Protein AF-A0AAN5HZF5-F1 (afdb_monomer_lite)

Secondary structure (DSSP, 8-state):
-HHHHHHHHHHHHSTHHHHHHHHHHHHHHHHHHHHHHHHHHS---HHHHHHHHHHHHHHHHHHHHHHHHHHHHHHH-TT--------TTTTTT-GGGTTT-HHHHHHHHHHHHHHHHHHHHHHHHHHT-TTSHHHHHHHHHHHHHHHHHHHHHHHHHHHHHHHHHH--S-HHHHHHHHHHHHHHHHHHHHHHHHHHH--

pLDDT: mean 72.35, std 13.9, range [38.12, 94.81]

Sequence (199 aa):
MDFLLEFRRLCEGLPVLFYAKIVCSLFCAIPSLLLLFAVLRSSIHANCRILLCLWAVDQLMVYAMVSWLSVHYIFFEKEYFSDDFYPVGISIRNPSKYYQSSPAYFTLFVFAVTSFGLAIVISELILSGALTLSATIGAFLSNLLDITAFVTNIVVVRFSKRRDQNCHKQLNERYQIRETSSIARAMMPVYFISSSLKV

Radius of gyration: 22.05 Å; chains: 1; bounding box: 43×58×59 Å

InterPro domains:
  IPR052860 Nematode Receptor-Like/GPCR1 [PTHR47521] (22-195)

Structure (mmCIF, N/CA/C/O backbone):
data_AF-A0AAN5HZF5-F1
#
_entry.id   AF-A0AAN5HZF5-F1
#
loop_
_atom_site.group_PDB
_atom_site.id
_atom_site.type_symbol
_atom_site.label_atom_id
_atom_site.label_alt_id
_atom_site.label_comp_id
_atom_site.label_asym_id
_atom_site.label_entity_id
_atom_site.label_seq_id
_atom_site.pdbx_PDB_ins_code
_atom_site.Cartn_x
_atom_site.Cartn_y
_atom_site.Cartn_z
_atom_site.occupancy
_atom_site.B_iso_or_equiv
_atom_site.auth_seq_id
_atom_site.auth_comp_id
_atom_site.auth_asym_id
_atom_site.auth_atom_id
_atom_site.pdbx_PDB_model_num
ATOM 1 N N . MET A 1 1 ? 3.452 38.964 -18.147 1.00 60.78 1 MET A N 1
ATOM 2 C CA . MET A 1 1 ? 3.143 37.514 -18.203 1.00 60.78 1 MET A CA 1
ATOM 3 C C . MET A 1 1 ? 4.421 36.679 -18.301 1.00 60.78 1 MET A C 1
ATOM 5 O O . MET A 1 1 ? 4.383 35.485 -18.031 1.00 60.78 1 MET A O 1
ATOM 9 N N . ASP A 1 2 ? 5.556 37.313 -18.609 1.00 57.03 2 ASP A N 1
ATOM 10 C CA . ASP A 1 2 ? 6.800 36.627 -18.973 1.00 57.03 2 ASP A CA 1
ATOM 11 C C . ASP A 1 2 ? 7.497 35.906 -17.807 1.00 57.03 2 ASP A C 1
ATOM 13 O O . ASP A 1 2 ? 8.071 34.841 -18.006 1.00 57.03 2 ASP A O 1
ATOM 17 N N . PHE A 1 3 ? 7.333 36.375 -16.566 1.00 78.12 3 PHE A N 1
ATOM 18 C CA . PHE A 1 3 ? 7.975 35.765 -15.392 1.00 78.12 3 PHE A CA 1
ATOM 19 C C . PHE A 1 3 ? 7.526 34.315 -15.102 1.00 78.12 3 PHE A C 1
ATOM 21 O O . PHE A 1 3 ? 8.341 33.467 -14.746 1.00 78.12 3 PHE A O 1
ATOM 28 N N . LEU A 1 4 ? 6.238 33.990 -15.282 1.00 61.34 4 LEU A N 1
ATOM 29 C CA . LEU A 1 4 ? 5.720 32.641 -14.993 1.00 61.34 4 LEU A CA 1
ATOM 30 C C . LEU A 1 4 ? 6.203 31.592 -16.009 1.00 61.34 4 LEU A C 1
ATOM 32 O O . LEU A 1 4 ? 6.378 30.427 -15.655 1.00 61.34 4 LEU A O 1
ATOM 36 N N . LEU A 1 5 ? 6.445 32.000 -17.259 1.00 70.62 5 LEU A N 1
ATOM 37 C CA . LEU A 1 5 ? 6.997 31.132 -18.304 1.00 70.62 5 LEU A CA 1
ATOM 38 C C . LEU A 1 5 ? 8.485 30.850 -18.074 1.00 70.62 5 LEU A C 1
ATOM 40 O O . LEU A 1 5 ? 8.931 29.723 -18.287 1.00 70.62 5 LEU A O 1
ATOM 44 N N . GLU A 1 6 ? 9.232 31.846 -17.595 1.00 75.06 6 GLU A N 1
ATOM 45 C CA . GLU A 1 6 ? 10.648 31.691 -17.255 1.00 75.06 6 GLU A CA 1
ATOM 46 C C . GLU A 1 6 ? 10.831 30.789 -16.023 1.00 75.06 6 GLU A C 1
ATOM 48 O O . GLU A 1 6 ? 11.643 29.863 -16.044 1.00 75.06 6 GLU A O 1
ATOM 53 N N . PHE A 1 7 ? 9.975 30.950 -15.006 1.00 62.88 7 PHE A N 1
ATOM 54 C CA . PHE A 1 7 ? 9.945 30.066 -13.838 1.00 62.88 7 PHE A CA 1
ATOM 55 C C . PHE A 1 7 ? 9.603 28.614 -14.208 1.00 62.88 7 PHE A C 1
ATOM 57 O O . PHE A 1 7 ? 10.262 27.682 -13.749 1.00 62.88 7 PHE A O 1
ATOM 64 N N . ARG A 1 8 ? 8.619 28.402 -15.092 1.00 57.78 8 ARG A N 1
ATOM 65 C CA . ARG A 1 8 ? 8.241 27.059 -15.552 1.00 57.78 8 ARG A CA 1
ATOM 66 C C . ARG A 1 8 ? 9.384 26.350 -16.282 1.00 57.78 8 ARG A C 1
ATOM 68 O O . ARG A 1 8 ? 9.651 25.190 -15.983 1.00 57.78 8 ARG A O 1
ATOM 75 N N . ARG A 1 9 ? 10.091 27.046 -17.182 1.00 63.88 9 ARG A N 1
ATOM 76 C CA . ARG A 1 9 ? 11.257 26.473 -17.882 1.00 63.88 9 ARG A CA 1
ATOM 77 C C . ARG A 1 9 ? 12.386 26.112 -16.917 1.00 63.88 9 ARG A C 1
ATOM 79 O O . ARG A 1 9 ? 13.048 25.097 -17.114 1.00 63.88 9 ARG A O 1
ATOM 86 N N . LEU A 1 10 ? 12.574 26.895 -15.852 1.00 63.94 10 LEU A N 1
ATOM 87 C CA . LEU A 1 10 ? 13.533 26.569 -14.795 1.00 63.94 10 LEU A CA 1
ATOM 88 C C . LEU A 1 10 ? 13.132 25.286 -14.037 1.00 63.94 10 LEU A C 1
ATOM 90 O O . LEU A 1 10 ? 13.985 24.440 -13.768 1.00 63.94 10 LEU A O 1
ATOM 94 N N . CYS A 1 11 ? 11.840 25.115 -13.730 1.00 53.12 11 CYS A N 1
ATOM 95 C CA . CYS A 1 11 ? 11.311 23.918 -13.065 1.00 53.12 11 CYS A CA 1
ATOM 96 C C . CYS A 1 11 ? 11.344 22.653 -13.936 1.00 53.12 11 CYS A C 1
ATOM 98 O O . CYS A 1 11 ? 11.431 21.556 -13.391 1.00 53.12 11 CYS A O 1
ATOM 100 N N . GLU A 1 12 ? 11.260 22.785 -15.260 1.00 53.00 12 GLU A N 1
ATOM 101 C CA . GLU A 1 12 ? 11.325 21.655 -16.197 1.00 53.00 12 GLU A CA 1
ATOM 102 C C . GLU A 1 12 ? 12.779 21.207 -16.459 1.00 53.00 12 GLU A C 1
ATOM 104 O O . GLU A 1 12 ? 13.027 20.022 -16.670 1.00 53.00 12 GLU A O 1
ATOM 109 N N . GLY A 1 13 ? 13.760 22.118 -16.382 1.00 57.56 13 GLY A N 1
ATOM 110 C CA . GLY A 1 13 ? 15.180 21.800 -16.599 1.00 57.56 13 GLY A CA 1
ATOM 111 C C . GLY A 1 13 ? 15.943 21.288 -15.367 1.00 57.56 13 GLY A C 1
ATOM 112 O O . GLY A 1 13 ? 16.938 20.570 -15.506 1.00 57.56 13 GLY A O 1
ATOM 113 N N . LEU A 1 14 ? 15.502 21.633 -14.152 1.00 59.97 14 LEU A N 1
ATOM 114 C CA . LEU A 1 14 ? 16.133 21.219 -12.894 1.00 59.97 14 LEU A CA 1
ATOM 115 C C . LEU A 1 14 ? 15.106 20.523 -11.986 1.00 59.97 14 LEU A C 1
ATOM 117 O O . LEU A 1 14 ? 14.009 21.051 -11.815 1.00 59.97 14 LEU A O 1
ATOM 121 N N . PRO A 1 15 ? 15.443 19.405 -11.307 1.00 69.44 15 PRO A N 1
ATOM 122 C CA . PRO A 1 15 ? 14.512 18.678 -10.435 1.00 69.44 15 PRO A CA 1
ATOM 123 C C . PRO A 1 15 ? 14.257 19.393 -9.087 1.00 69.44 15 PRO A C 1
ATOM 125 O O . PRO A 1 15 ? 14.122 18.760 -8.040 1.00 69.44 15 PRO A O 1
ATOM 128 N N . VAL A 1 16 ? 14.173 20.729 -9.098 1.00 71.38 16 VAL A N 1
ATOM 129 C CA . VAL A 1 16 ? 13.960 21.610 -7.935 1.00 71.38 16 VAL A CA 1
ATOM 130 C C . VAL A 1 16 ? 12.704 21.212 -7.166 1.00 71.38 16 VAL A C 1
ATOM 132 O O . VAL A 1 16 ? 12.710 21.213 -5.937 1.00 71.38 16 VAL A O 1
ATOM 135 N N . LEU A 1 17 ? 11.648 20.801 -7.874 1.00 64.25 17 LEU A N 1
ATOM 136 C CA . LEU A 1 17 ? 10.397 20.355 -7.260 1.00 64.25 17 LEU A CA 1
ATOM 137 C C . LEU A 1 17 ? 10.575 19.088 -6.412 1.00 64.25 17 LEU A C 1
ATOM 139 O O . LEU A 1 17 ? 10.004 18.996 -5.327 1.00 64.25 17 LEU A O 1
ATOM 143 N N . PHE A 1 18 ? 11.397 18.133 -6.855 1.00 71.50 18 PHE A N 1
ATOM 144 C CA . PHE A 1 18 ? 11.659 16.913 -6.089 1.00 71.50 18 PHE A CA 1
ATOM 145 C C . PHE A 1 18 ? 12.510 17.202 -4.847 1.00 71.50 18 PHE A C 1
ATOM 147 O O . PHE A 1 18 ? 12.208 16.688 -3.771 1.00 71.50 18 PHE A O 1
ATOM 154 N N . TYR A 1 19 ? 13.505 18.088 -4.953 1.00 79.62 19 TYR A N 1
ATOM 155 C CA . TYR A 1 19 ? 14.277 18.536 -3.789 1.00 79.62 19 TYR A CA 1
ATOM 156 C C . TYR A 1 19 ? 13.410 19.294 -2.777 1.00 79.62 19 TYR A C 1
ATOM 158 O O . TYR A 1 19 ? 13.459 18.994 -1.585 1.00 79.62 19 TYR A O 1
ATOM 166 N N . ALA A 1 20 ? 12.562 20.217 -3.241 1.00 79.62 20 ALA A N 1
ATOM 167 C CA . ALA A 1 20 ? 11.621 20.933 -2.382 1.00 79.62 20 ALA A CA 1
ATOM 168 C C . ALA A 1 20 ? 10.659 19.968 -1.666 1.00 79.62 20 ALA A C 1
ATOM 170 O O . ALA A 1 20 ? 10.394 20.124 -0.473 1.00 79.62 20 ALA A O 1
ATOM 171 N N . LYS A 1 21 ? 10.193 18.921 -2.362 1.00 74.50 21 LYS A N 1
ATOM 172 C CA . LYS A 1 21 ? 9.325 17.879 -1.798 1.00 74.50 21 LYS A CA 1
ATOM 173 C C . LYS A 1 21 ? 10.016 17.065 -0.703 1.00 74.50 21 LYS A C 1
ATOM 175 O O . LYS A 1 21 ? 9.395 16.797 0.325 1.00 74.50 21 LYS A O 1
ATOM 180 N N . ILE A 1 22 ? 11.287 16.706 -0.888 1.00 82.56 22 ILE A N 1
ATOM 181 C CA . ILE A 1 22 ? 12.084 16.008 0.133 1.00 82.56 22 ILE A CA 1
ATOM 182 C C . ILE A 1 22 ? 12.261 16.900 1.368 1.00 82.56 22 ILE A C 1
ATOM 184 O O . ILE A 1 22 ? 11.971 16.468 2.481 1.00 82.56 22 ILE A O 1
ATOM 188 N N . VAL A 1 23 ? 12.668 18.161 1.181 1.00 89.69 23 VAL A N 1
ATOM 189 C CA . VAL A 1 23 ? 12.878 19.111 2.290 1.00 89.69 23 VAL A CA 1
ATOM 190 C C . VAL A 1 23 ? 11.585 19.341 3.075 1.00 89.69 23 VAL A C 1
ATOM 192 O O . VAL A 1 23 ? 11.589 19.285 4.303 1.00 89.69 23 VAL A O 1
ATOM 195 N N . CYS A 1 24 ? 10.462 19.533 2.380 1.00 75.88 24 CYS A N 1
ATOM 196 C CA . CYS A 1 24 ? 9.157 19.697 3.013 1.00 75.88 24 CYS A CA 1
ATOM 197 C C . CYS A 1 24 ? 8.725 18.432 3.777 1.00 75.88 24 CYS A C 1
ATOM 199 O O . CYS A 1 24 ? 8.302 18.532 4.926 1.00 75.88 24 CYS A O 1
ATOM 201 N N . SER A 1 25 ? 8.913 17.239 3.196 1.00 75.25 25 SER A N 1
ATOM 202 C CA . SER A 1 25 ? 8.576 15.962 3.850 1.00 75.25 25 SER A CA 1
ATOM 203 C C . SER A 1 25 ? 9.384 15.741 5.135 1.00 75.25 25 SER A C 1
ATOM 205 O O . SER A 1 25 ? 8.827 15.324 6.150 1.00 75.25 25 SER A O 1
ATOM 207 N N . LEU A 1 26 ? 10.679 16.077 5.124 1.00 85.56 26 LEU A N 1
ATOM 208 C CA . LEU A 1 26 ? 11.530 16.018 6.315 1.00 85.56 26 LEU A CA 1
ATOM 209 C C . LEU A 1 26 ? 11.087 17.021 7.388 1.00 85.56 26 LEU A C 1
ATOM 211 O O . LEU A 1 26 ? 11.027 16.670 8.564 1.00 85.56 26 LEU A O 1
ATOM 215 N N . PHE A 1 27 ? 10.719 18.245 6.996 1.00 84.06 27 PHE A N 1
ATOM 216 C CA . PHE A 1 27 ? 10.204 19.249 7.929 1.00 84.06 27 PHE A CA 1
ATOM 217 C C . PHE A 1 27 ? 8.876 18.810 8.573 1.00 84.06 27 PHE A C 1
ATOM 219 O O . PHE A 1 27 ? 8.699 18.944 9.782 1.00 84.06 27 PHE A O 1
ATOM 226 N N . CYS A 1 28 ? 7.969 18.205 7.800 1.00 76.12 28 CYS A N 1
ATOM 227 C CA . CYS A 1 28 ? 6.690 17.678 8.289 1.00 76.12 28 CYS A CA 1
ATOM 228 C C . CYS A 1 28 ? 6.822 16.432 9.187 1.00 76.12 28 CYS A C 1
ATOM 230 O O . CYS A 1 28 ? 5.912 16.137 9.969 1.00 76.12 28 CYS A O 1
ATOM 232 N N . ALA A 1 29 ? 7.947 15.714 9.137 1.00 81.00 29 ALA A N 1
ATOM 233 C CA . ALA A 1 29 ? 8.214 14.603 10.050 1.00 81.00 29 ALA A CA 1
ATOM 234 C C . ALA A 1 29 ? 8.462 15.079 11.495 1.00 81.00 29 ALA A C 1
ATOM 236 O O . ALA A 1 29 ? 8.094 14.385 12.443 1.00 81.00 29 ALA A O 1
ATOM 237 N N . ILE A 1 30 ? 9.017 16.284 11.678 1.00 87.94 30 ILE A N 1
ATOM 238 C CA . ILE A 1 30 ? 9.357 16.858 12.992 1.00 87.94 30 ILE A CA 1
ATOM 239 C C . ILE A 1 30 ? 8.141 16.934 13.936 1.00 87.94 30 ILE A C 1
ATOM 241 O O . ILE A 1 30 ? 8.218 16.365 15.027 1.00 87.94 30 ILE A O 1
ATOM 245 N N . PRO A 1 31 ? 7.004 17.565 13.572 1.00 80.19 31 PRO A N 1
ATOM 246 C CA . PRO A 1 31 ? 5.839 17.611 14.457 1.00 80.19 31 PRO A CA 1
ATOM 247 C C . PRO A 1 31 ? 5.255 16.221 14.743 1.00 80.19 31 PRO A C 1
ATOM 249 O O . PRO A 1 31 ? 4.794 15.984 15.856 1.00 80.19 31 PRO A O 1
ATOM 252 N N . SER A 1 32 ? 5.327 15.284 13.791 1.00 83.31 32 SER A N 1
ATOM 253 C CA . SER A 1 32 ? 4.839 13.907 13.978 1.00 83.31 32 SER A CA 1
ATOM 254 C C . SER A 1 32 ? 5.686 13.142 15.006 1.00 83.31 32 SER A C 1
ATOM 256 O O . SER A 1 32 ? 5.149 12.440 15.862 1.00 83.31 32 SER A O 1
ATOM 258 N N . LEU A 1 33 ? 7.008 13.339 14.987 1.00 89.12 33 LEU A N 1
ATOM 259 C CA . LEU A 1 33 ? 7.930 12.782 15.982 1.00 89.12 33 LEU A CA 1
ATOM 260 C C . LEU A 1 33 ? 7.756 13.427 17.363 1.00 89.12 33 LEU A C 1
ATOM 262 O O . LEU A 1 33 ? 7.767 12.720 18.371 1.00 89.12 33 LEU A O 1
ATOM 266 N N . LEU A 1 34 ? 7.565 14.749 17.425 1.00 88.31 34 LEU A N 1
ATOM 267 C CA . LEU A 1 34 ? 7.292 15.456 18.682 1.00 88.31 34 LEU A CA 1
ATOM 268 C C . LEU A 1 34 ? 5.962 15.011 19.301 1.00 88.31 34 LEU A C 1
ATOM 270 O O . LEU A 1 34 ? 5.897 14.795 20.511 1.00 88.31 34 LEU A O 1
ATOM 274 N N . LEU A 1 35 ? 4.925 14.819 18.479 1.00 82.06 35 LEU A N 1
ATOM 275 C CA . LEU A 1 35 ? 3.639 14.279 18.911 1.00 82.06 35 LEU A CA 1
ATOM 276 C C . LEU A 1 35 ? 3.797 12.855 19.449 1.00 82.06 35 LEU A C 1
ATOM 278 O O . LEU A 1 35 ? 3.331 12.575 20.550 1.00 82.06 35 LEU A O 1
ATOM 282 N N . LEU A 1 36 ? 4.498 11.979 18.722 1.00 85.56 36 LEU A N 1
ATOM 283 C CA . LEU A 1 36 ? 4.773 10.615 19.174 1.00 85.56 36 LEU A CA 1
ATOM 284 C C . LEU A 1 36 ? 5.506 10.620 20.525 1.00 85.56 36 LEU A C 1
ATOM 286 O O . LEU A 1 36 ? 5.106 9.919 21.454 1.00 85.56 36 LEU A O 1
ATOM 290 N N . PHE A 1 37 ? 6.530 11.463 20.675 1.00 94.81 37 PHE A N 1
ATOM 291 C CA . PHE A 1 37 ? 7.270 11.611 21.928 1.00 94.81 37 PHE A CA 1
ATOM 292 C C . PHE A 1 37 ? 6.386 12.114 23.082 1.00 94.81 37 PHE A C 1
ATOM 294 O O . PHE A 1 37 ? 6.428 11.558 24.183 1.00 94.81 37 PHE A O 1
ATOM 301 N N . ALA A 1 38 ? 5.556 13.132 22.838 1.00 90.38 38 ALA A N 1
ATOM 302 C CA . ALA A 1 38 ? 4.637 13.685 23.829 1.00 90.38 38 ALA A CA 1
ATOM 303 C C . ALA A 1 38 ? 3.572 12.663 24.261 1.00 90.38 38 ALA A C 1
ATOM 305 O O . ALA A 1 38 ? 3.328 12.492 25.456 1.00 90.38 38 ALA A O 1
ATOM 306 N N . VAL A 1 39 ? 2.988 11.930 23.308 1.00 86.81 39 VAL A N 1
ATOM 307 C CA . VAL A 1 39 ? 1.989 10.879 23.557 1.00 86.81 39 VAL A CA 1
ATOM 308 C C . VAL A 1 39 ? 2.583 9.761 24.413 1.00 86.81 39 VAL A C 1
ATOM 310 O O . VAL A 1 39 ? 1.962 9.349 25.395 1.00 86.81 39 VAL A O 1
ATOM 313 N N . LEU A 1 40 ? 3.814 9.333 24.119 1.00 85.56 40 LEU A N 1
ATOM 314 C CA . LEU A 1 40 ? 4.522 8.320 24.907 1.00 85.56 40 LEU A CA 1
ATOM 315 C C . LEU A 1 40 ? 4.815 8.770 26.347 1.00 85.56 40 LEU A C 1
ATOM 317 O O . LEU A 1 40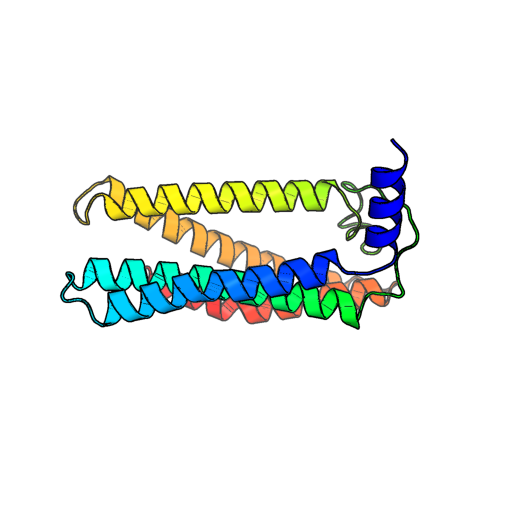 ? 4.817 7.938 27.254 1.00 85.56 40 LEU A O 1
ATOM 321 N N . ARG A 1 41 ? 5.047 10.068 26.572 1.00 92.06 41 ARG A N 1
ATOM 322 C CA . ARG A 1 41 ? 5.328 10.643 27.901 1.00 92.06 41 ARG A CA 1
ATOM 323 C C . ARG A 1 41 ? 4.077 11.035 28.691 1.00 92.06 41 ARG A C 1
ATOM 325 O O . ARG A 1 41 ? 4.177 11.249 29.896 1.00 92.06 41 ARG A O 1
ATOM 332 N N . SER A 1 42 ? 2.924 11.138 28.040 1.00 89.25 42 SER A N 1
ATOM 333 C CA . SER A 1 42 ? 1.673 11.558 28.673 1.00 89.25 42 SER A CA 1
ATOM 334 C C . SER A 1 42 ? 1.033 10.457 29.537 1.00 89.25 42 SER A C 1
ATOM 336 O O . SER A 1 42 ? 1.168 9.262 29.260 1.00 89.25 42 SER A O 1
ATOM 338 N N . SER A 1 43 ? 0.268 10.858 30.558 1.00 84.62 43 SER A N 1
ATOM 339 C CA . SER A 1 43 ? -0.561 9.968 31.390 1.00 84.62 43 SER A CA 1
ATOM 340 C C . SER A 1 43 ? -1.935 9.663 30.767 1.00 84.62 43 SER A C 1
ATOM 342 O O . SER A 1 43 ? -2.889 9.346 31.477 1.00 84.62 43 SER A O 1
ATOM 344 N N . ILE A 1 44 ? -2.053 9.763 29.437 1.00 76.06 44 ILE A N 1
ATOM 345 C CA . ILE A 1 44 ? -3.285 9.449 28.704 1.00 76.06 44 ILE A CA 1
ATOM 346 C C . ILE A 1 44 ? -3.600 7.953 28.840 1.00 76.06 44 ILE A C 1
ATOM 348 O O . ILE A 1 44 ? -2.703 7.108 28.913 1.00 76.06 44 ILE A O 1
ATOM 352 N N . HIS A 1 45 ? -4.894 7.624 28.844 1.00 73.75 45 HIS A N 1
ATOM 353 C CA . HIS A 1 45 ? -5.375 6.248 28.872 1.00 73.75 45 HIS A CA 1
ATOM 354 C C . HIS A 1 45 ? -4.692 5.380 27.798 1.00 73.75 45 HIS A C 1
ATOM 356 O O . HIS A 1 45 ? -4.539 5.794 26.644 1.00 73.75 45 HIS A O 1
ATOM 362 N N . ALA A 1 46 ? -4.299 4.159 28.173 1.00 58.53 46 ALA A N 1
ATOM 363 C CA . ALA A 1 46 ? -3.404 3.318 27.376 1.00 58.53 46 ALA A CA 1
ATOM 364 C C . ALA A 1 46 ? -3.911 3.059 25.943 1.00 58.53 46 ALA A C 1
ATOM 366 O O . ALA A 1 46 ? -3.116 3.073 25.005 1.00 58.53 46 ALA A O 1
ATOM 367 N N . ASN A 1 47 ? -5.225 2.910 25.759 1.00 54.97 47 ASN A N 1
ATOM 368 C CA . ASN A 1 47 ? -5.820 2.640 24.444 1.00 54.97 47 ASN A CA 1
ATOM 369 C C . ASN A 1 47 ? -5.717 3.845 23.495 1.00 54.97 47 ASN A C 1
ATOM 371 O O . ASN A 1 47 ? -5.369 3.685 22.327 1.00 54.97 47 ASN A O 1
ATOM 375 N N . CYS A 1 48 ? -5.935 5.062 24.003 1.00 44.47 48 CYS A N 1
ATOM 376 C CA . CYS A 1 48 ? -5.808 6.285 23.206 1.00 44.47 48 CYS A CA 1
ATOM 377 C C . CYS A 1 48 ? -4.342 6.557 22.849 1.00 44.47 48 CYS A C 1
ATOM 379 O O . CYS A 1 48 ? -4.040 7.039 21.761 1.00 44.47 48 CYS A O 1
ATOM 381 N N . ARG A 1 49 ? -3.419 6.183 23.742 1.00 57.19 49 ARG A N 1
ATOM 382 C CA . ARG A 1 49 ? -1.979 6.276 23.496 1.00 57.19 49 ARG A CA 1
ATOM 383 C C . ARG A 1 49 ? -1.536 5.361 22.352 1.00 57.19 49 ARG A C 1
ATOM 385 O O . ARG A 1 49 ? -0.800 5.805 21.482 1.00 57.19 49 ARG A O 1
ATOM 392 N N . ILE A 1 50 ? -2.004 4.111 2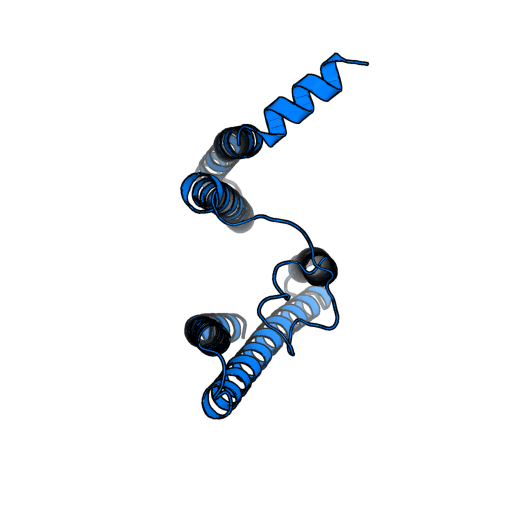2.322 1.00 56.94 50 ILE A N 1
ATOM 393 C CA . ILE A 1 50 ? -1.645 3.151 21.264 1.00 56.94 50 ILE A CA 1
ATOM 394 C C . ILE A 1 50 ? -2.174 3.611 19.901 1.00 56.94 50 ILE A C 1
ATOM 396 O O . ILE A 1 50 ? -1.424 3.589 18.927 1.00 56.94 50 ILE A O 1
ATOM 400 N N . LEU A 1 51 ? -3.422 4.087 19.839 1.00 62.22 51 LEU A N 1
ATOM 401 C CA . LEU A 1 51 ? -4.023 4.571 18.594 1.00 62.22 51 LEU A CA 1
ATOM 402 C C . LEU A 1 51 ? -3.271 5.785 18.023 1.00 62.22 51 LEU A C 1
ATOM 404 O O . LEU A 1 51 ? -2.920 5.797 16.845 1.00 62.22 51 LEU A O 1
ATOM 408 N N . LEU A 1 52 ? -2.966 6.777 18.867 1.00 57.75 52 LEU A N 1
ATOM 409 C CA . LEU A 1 52 ? -2.226 7.974 18.453 1.00 57.75 52 LEU A CA 1
ATOM 410 C C . LEU A 1 52 ? -0.780 7.652 18.044 1.00 57.75 52 LEU A C 1
ATOM 412 O O . LEU A 1 52 ? -0.268 8.248 17.097 1.00 57.75 52 LEU A O 1
ATOM 416 N N . CYS A 1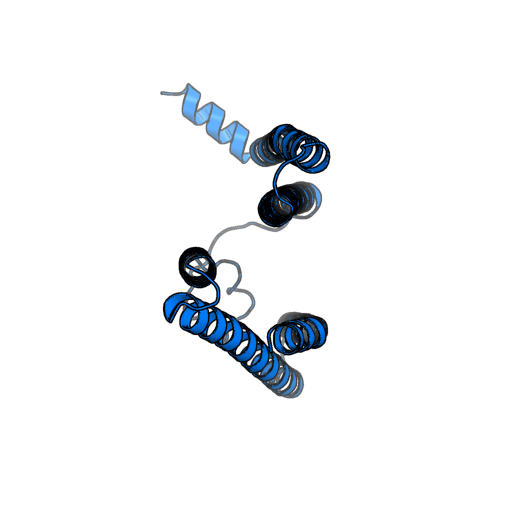 53 ? -0.134 6.685 18.706 1.00 67.44 53 CYS A N 1
ATOM 417 C CA . CYS A 1 53 ? 1.188 6.208 18.302 1.00 67.44 53 CYS A CA 1
ATOM 418 C C . CYS A 1 53 ? 1.157 5.516 16.935 1.00 67.44 53 CYS A C 1
ATOM 420 O O . CYS A 1 53 ? 2.018 5.789 16.104 1.00 67.44 53 CYS A O 1
ATOM 422 N N . LEU A 1 54 ? 0.178 4.639 16.692 1.00 60.88 54 LEU A N 1
ATOM 423 C CA . LEU A 1 54 ? 0.075 3.906 15.430 1.00 60.88 54 LEU A CA 1
ATOM 424 C C . LEU A 1 54 ? -0.162 4.857 14.251 1.00 60.88 54 LEU A C 1
ATOM 426 O O . LEU A 1 54 ? 0.498 4.736 13.224 1.00 60.88 54 LEU A O 1
ATOM 430 N N . TRP A 1 55 ? -1.031 5.851 14.439 1.00 77.38 55 TRP A N 1
ATOM 431 C CA . TRP A 1 55 ? -1.286 6.885 13.439 1.00 77.38 55 TRP A CA 1
ATOM 432 C C . TRP A 1 55 ? -0.039 7.730 13.134 1.00 77.38 55 TRP A C 1
ATOM 434 O O . TRP A 1 55 ? 0.301 7.943 11.972 1.00 77.38 55 TRP A O 1
ATOM 444 N N . ALA A 1 56 ? 0.696 8.160 14.165 1.00 68.38 56 ALA A N 1
ATOM 445 C CA . ALA A 1 56 ? 1.923 8.933 13.973 1.00 68.38 56 ALA A CA 1
ATOM 446 C C . ALA A 1 56 ? 3.025 8.122 13.262 1.00 68.38 56 ALA A C 1
ATOM 448 O O . ALA A 1 56 ? 3.771 8.678 12.456 1.00 68.38 56 ALA A O 1
ATOM 449 N N . VAL A 1 57 ? 3.125 6.815 13.531 1.00 69.62 57 VAL A N 1
ATOM 450 C CA . VAL A 1 57 ? 4.098 5.927 12.874 1.00 69.62 57 VAL A CA 1
ATOM 451 C C . VAL A 1 57 ? 3.743 5.692 11.404 1.00 69.62 57 VAL A C 1
ATOM 453 O O . VAL A 1 57 ? 4.631 5.790 10.558 1.00 69.62 57 VAL A O 1
ATOM 456 N N . ASP A 1 58 ? 2.471 5.449 11.081 1.00 73.62 58 ASP A N 1
ATOM 457 C CA . ASP A 1 58 ? 2.015 5.271 9.695 1.00 73.62 58 ASP A CA 1
ATOM 458 C C . ASP A 1 58 ? 2.301 6.521 8.844 1.00 73.62 58 ASP A C 1
ATOM 460 O O . ASP A 1 58 ? 2.928 6.447 7.783 1.00 73.62 58 ASP A O 1
ATOM 464 N N . GLN A 1 59 ? 1.991 7.703 9.386 1.00 72.94 59 GLN A N 1
ATOM 465 C CA . GLN A 1 59 ? 2.271 8.982 8.732 1.00 72.94 59 GLN A CA 1
ATOM 466 C C . GLN A 1 59 ? 3.775 9.181 8.453 1.00 72.94 59 GLN A C 1
ATOM 468 O O . GLN A 1 59 ? 4.164 9.661 7.384 1.00 72.94 59 GLN A O 1
ATOM 473 N N . LEU A 1 60 ? 4.645 8.779 9.387 1.00 72.31 60 LEU A N 1
ATOM 474 C CA . LEU A 1 60 ? 6.099 8.855 9.215 1.00 72.31 60 LEU A CA 1
ATOM 475 C C . LEU A 1 60 ? 6.611 7.897 8.130 1.00 72.31 60 LEU A C 1
ATOM 477 O O . LEU A 1 60 ? 7.517 8.261 7.375 1.00 72.31 60 LEU A O 1
ATOM 481 N N . MET A 1 61 ? 6.021 6.704 8.008 1.00 67.06 61 MET A N 1
ATOM 482 C CA . MET A 1 61 ? 6.382 5.748 6.956 1.00 67.06 61 MET A CA 1
ATOM 483 C C . MET A 1 61 ? 6.016 6.266 5.562 1.00 67.06 61 MET A C 1
ATOM 485 O O . MET A 1 61 ? 6.815 6.132 4.631 1.00 67.06 61 MET A O 1
ATOM 489 N N . VAL A 1 62 ? 4.867 6.933 5.422 1.00 75.62 62 VAL A N 1
ATOM 490 C CA . VAL A 1 62 ? 4.465 7.572 4.159 1.00 75.62 62 VAL A CA 1
ATOM 491 C C . VAL A 1 62 ? 5.465 8.660 3.750 1.00 75.62 62 VAL A C 1
ATOM 493 O O . VAL A 1 62 ? 5.923 8.676 2.605 1.00 75.62 62 VAL A O 1
ATOM 496 N N . TYR A 1 63 ? 5.875 9.536 4.674 1.00 77.06 63 TYR A N 1
ATOM 497 C CA . TYR A 1 63 ? 6.863 10.583 4.373 1.00 77.06 63 TYR A CA 1
ATOM 498 C C . TYR A 1 63 ? 8.233 10.014 3.985 1.00 77.06 63 TYR A C 1
ATOM 500 O O . TYR A 1 63 ? 8.872 10.522 3.054 1.00 77.06 63 TYR A O 1
ATOM 508 N N . ALA A 1 64 ? 8.670 8.941 4.650 1.00 69.62 64 ALA A N 1
ATOM 509 C CA . ALA A 1 64 ? 9.917 8.258 4.324 1.00 69.62 64 ALA A CA 1
ATOM 510 C C . ALA A 1 64 ? 9.877 7.650 2.911 1.00 69.62 64 ALA A C 1
ATOM 512 O O . ALA A 1 64 ? 10.809 7.849 2.128 1.00 69.62 64 ALA A O 1
ATOM 513 N N . MET A 1 65 ? 8.776 6.986 2.544 1.00 75.12 65 MET A N 1
ATOM 514 C CA . MET A 1 65 ? 8.614 6.364 1.227 1.00 75.12 65 MET A CA 1
ATOM 515 C C . MET A 1 65 ? 8.571 7.400 0.096 1.00 75.12 65 MET A C 1
ATOM 517 O O . MET A 1 65 ? 9.225 7.230 -0.934 1.00 75.12 65 MET A O 1
ATOM 521 N N . VAL A 1 66 ? 7.859 8.512 0.299 1.00 71.38 66 VAL A N 1
ATOM 522 C CA . VAL A 1 66 ? 7.778 9.610 -0.678 1.00 71.38 66 VAL A CA 1
ATOM 523 C C . VAL A 1 66 ? 9.138 10.279 -0.892 1.00 71.38 66 VAL A C 1
ATOM 525 O O . VAL A 1 66 ? 9.498 10.607 -2.029 1.00 71.38 66 VAL A O 1
ATOM 528 N N . SER A 1 67 ? 9.908 10.462 0.181 1.00 72.56 67 SER A N 1
ATOM 529 C CA . SER A 1 67 ? 11.248 11.051 0.108 1.00 72.56 67 SER A CA 1
ATOM 530 C C . SER A 1 67 ? 12.220 10.115 -0.610 1.00 72.56 67 SER A C 1
ATOM 532 O O . SER A 1 67 ? 12.933 10.554 -1.510 1.00 72.56 67 SER A O 1
ATOM 534 N N . TRP A 1 68 ? 12.186 8.817 -0.287 1.00 76.88 68 TRP A N 1
ATOM 535 C CA . TRP A 1 68 ? 13.013 7.800 -0.940 1.00 76.88 68 TRP A CA 1
ATOM 536 C C . TRP A 1 68 ? 12.750 7.714 -2.445 1.00 76.88 68 TRP A C 1
ATOM 538 O O . TRP A 1 68 ? 13.687 7.763 -3.239 1.00 76.88 68 TRP A O 1
ATOM 548 N N . LEU A 1 69 ? 11.478 7.664 -2.852 1.00 65.75 69 LEU A N 1
ATOM 549 C CA . LEU A 1 69 ? 11.106 7.609 -4.266 1.00 65.75 69 LEU A CA 1
ATOM 550 C C . LEU A 1 69 ? 11.558 8.866 -5.026 1.00 65.75 69 LEU A C 1
ATOM 552 O O . LEU A 1 69 ? 12.028 8.771 -6.155 1.00 65.75 69 LEU A O 1
ATOM 556 N N . SER A 1 70 ? 11.468 10.038 -4.390 1.00 73.69 70 SER A N 1
ATOM 557 C CA . SER A 1 70 ? 11.914 11.306 -4.984 1.00 73.69 70 SER A CA 1
ATOM 558 C C . SER A 1 70 ? 13.435 11.343 -5.166 1.00 73.69 70 SER A C 1
ATOM 560 O O . SER A 1 70 ? 13.913 11.802 -6.197 1.00 73.69 70 SER A O 1
ATOM 562 N N . VAL A 1 71 ? 14.200 10.812 -4.207 1.00 74.25 71 VAL A N 1
ATOM 563 C CA . VAL A 1 71 ? 15.658 10.645 -4.335 1.00 74.25 71 VAL A CA 1
ATOM 564 C C . VAL A 1 71 ? 15.979 9.675 -5.468 1.00 74.25 71 VAL A C 1
ATOM 566 O O . VAL A 1 71 ? 16.789 9.994 -6.335 1.00 74.25 71 VAL A O 1
ATOM 569 N N . HIS A 1 72 ? 15.310 8.522 -5.507 1.00 71.69 72 HIS A N 1
ATOM 570 C CA . HIS A 1 72 ? 15.539 7.525 -6.546 1.00 71.69 72 HIS A CA 1
ATOM 571 C C . HIS A 1 72 ? 15.307 8.108 -7.949 1.00 71.69 72 HIS A C 1
ATOM 573 O O . HIS A 1 72 ? 16.141 7.949 -8.834 1.00 71.69 72 HIS A O 1
ATOM 579 N N . TYR A 1 73 ? 14.227 8.866 -8.131 1.00 60.25 73 TYR A N 1
ATOM 580 C CA . TYR A 1 73 ? 13.903 9.507 -9.404 1.00 60.25 73 TYR A CA 1
ATOM 581 C C . TYR A 1 73 ? 14.970 10.522 -9.851 1.00 60.25 73 TYR A C 1
ATOM 583 O O . TYR A 1 73 ? 15.400 10.517 -11.003 1.00 60.25 73 TYR A O 1
ATOM 591 N N . ILE A 1 74 ? 15.446 11.366 -8.926 1.00 69.56 74 ILE A N 1
ATOM 592 C CA . ILE A 1 74 ? 16.472 12.385 -9.204 1.00 69.56 74 ILE A CA 1
ATOM 593 C C . ILE A 1 74 ? 17.786 11.752 -9.673 1.00 69.56 74 ILE A C 1
ATOM 595 O O . ILE A 1 74 ? 18.423 12.275 -10.590 1.00 69.56 74 ILE A O 1
ATOM 599 N N . PHE A 1 75 ? 18.216 10.673 -9.017 1.00 75.06 75 PHE A N 1
ATOM 600 C CA . PHE A 1 75 ? 19.540 10.095 -9.248 1.00 75.06 75 PHE A CA 1
ATOM 601 C C . PHE A 1 75 ? 19.561 9.024 -10.339 1.00 75.06 75 PHE A C 1
ATOM 603 O O . PHE A 1 75 ? 20.601 8.862 -10.972 1.00 75.06 75 PHE A O 1
ATOM 610 N N . PHE A 1 76 ? 18.451 8.319 -10.581 1.00 61.84 76 PHE A N 1
ATOM 611 C CA . PHE A 1 76 ? 18.464 7.134 -11.443 1.00 61.84 76 PHE A CA 1
ATOM 612 C C . PHE A 1 76 ? 17.676 7.264 -12.757 1.00 61.84 76 PHE A C 1
ATOM 614 O O . PHE A 1 76 ? 17.950 6.492 -13.668 1.00 61.84 76 PHE A O 1
ATOM 621 N N . GLU A 1 77 ? 16.746 8.217 -12.921 1.00 61.06 77 GLU A N 1
ATOM 622 C CA . GLU A 1 77 ? 15.776 8.175 -14.041 1.00 61.06 77 GLU A CA 1
ATOM 623 C C . GLU A 1 77 ? 15.943 9.272 -15.113 1.00 61.06 77 GLU A C 1
ATOM 625 O O . GLU A 1 77 ? 15.094 9.445 -15.986 1.00 61.06 77 GLU A O 1
ATOM 630 N N . LYS A 1 78 ? 17.064 10.005 -15.111 1.00 50.38 78 LYS A N 1
ATOM 631 C CA . LYS A 1 78 ? 17.284 11.151 -16.017 1.00 50.38 78 LYS A CA 1
ATOM 632 C C . LYS A 1 78 ? 17.437 10.798 -17.512 1.00 50.38 78 LYS A C 1
ATOM 634 O O . LYS A 1 78 ? 17.480 11.714 -18.326 1.00 50.38 78 LYS A O 1
ATOM 639 N N . GLU A 1 79 ? 17.518 9.521 -17.890 1.00 48.12 79 GLU A N 1
ATOM 640 C CA . GLU A 1 79 ? 17.866 9.101 -19.263 1.00 48.12 79 GLU A CA 1
ATOM 641 C C . GLU A 1 79 ? 16.700 8.643 -20.168 1.00 48.12 79 GLU A C 1
ATOM 643 O O . GLU A 1 79 ? 16.938 8.450 -21.356 1.00 48.12 79 GLU A O 1
ATOM 648 N N . TYR A 1 80 ? 15.455 8.481 -19.692 1.00 46.09 80 TYR A N 1
ATOM 649 C CA . TYR A 1 80 ? 14.480 7.626 -20.413 1.00 46.09 80 TYR A CA 1
ATOM 650 C C . TYR A 1 80 ? 13.161 8.240 -20.925 1.00 46.09 80 TYR A C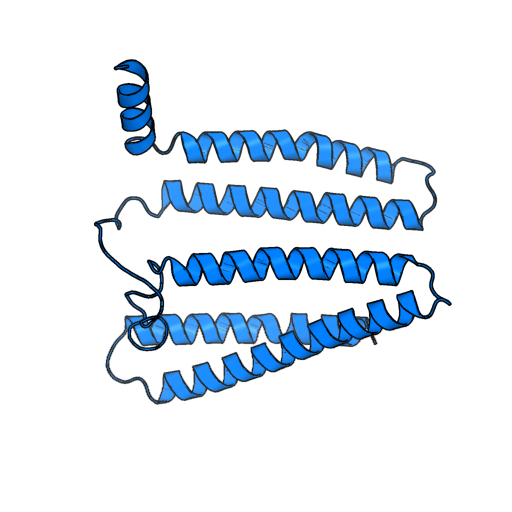 1
ATOM 652 O O . TYR A 1 80 ? 12.319 7.499 -21.436 1.00 46.09 80 TYR A O 1
ATOM 660 N N . PHE A 1 81 ? 12.949 9.557 -20.879 1.00 47.09 81 PHE A N 1
ATOM 661 C CA . PHE A 1 81 ? 11.678 10.149 -21.333 1.00 47.09 81 PHE A CA 1
ATOM 662 C C . PHE A 1 81 ? 11.780 10.844 -22.703 1.00 47.09 81 PHE A C 1
ATOM 664 O O . PHE A 1 81 ? 12.195 11.995 -22.785 1.00 47.09 81 PHE A O 1
ATOM 671 N N . SER A 1 82 ? 11.315 10.174 -23.767 1.00 40.88 82 SER A N 1
ATOM 672 C CA . SER A 1 82 ? 10.738 10.851 -24.941 1.00 40.88 82 SER A CA 1
ATOM 673 C C . SER A 1 82 ? 9.366 10.257 -25.286 1.00 40.88 82 SER A C 1
ATOM 675 O O . SER A 1 82 ? 9.264 9.113 -25.730 1.00 40.88 82 SER A O 1
ATOM 677 N N . ASP A 1 83 ? 8.353 11.065 -24.987 1.00 45.06 83 ASP A N 1
ATOM 678 C CA . ASP A 1 83 ? 6.978 11.192 -25.482 1.00 45.06 83 ASP A CA 1
ATOM 679 C C . ASP A 1 83 ? 6.413 10.140 -26.449 1.00 45.06 83 ASP A C 1
ATOM 681 O O . ASP A 1 83 ? 6.797 10.053 -27.611 1.00 45.06 83 ASP A O 1
ATOM 685 N N . ASP A 1 84 ? 5.433 9.375 -25.956 1.00 46.03 84 ASP A N 1
ATOM 686 C CA . ASP A 1 84 ? 4.050 9.359 -26.471 1.00 46.03 84 ASP A CA 1
ATOM 687 C C . ASP A 1 84 ? 3.390 8.018 -26.133 1.00 46.03 84 ASP A C 1
ATOM 689 O O . ASP A 1 84 ? 3.584 7.049 -26.872 1.00 46.03 84 ASP A O 1
ATOM 693 N N . PHE A 1 85 ? 2.548 7.924 -25.082 1.00 44.91 85 PHE A N 1
ATOM 694 C CA . PHE A 1 85 ? 1.566 6.831 -25.056 1.00 44.91 85 PHE A CA 1
ATOM 695 C C . PHE A 1 85 ? 0.309 6.955 -24.166 1.00 44.91 85 PHE A C 1
ATOM 697 O O . PHE A 1 85 ? 0.302 7.573 -23.108 1.00 44.91 85 PHE A O 1
ATOM 704 N N . TYR A 1 86 ? -0.756 6.285 -24.645 1.00 43.06 86 TYR A N 1
ATOM 705 C CA . TYR A 1 86 ? -2.147 6.214 -24.168 1.00 43.06 86 TYR A CA 1
ATOM 706 C C . TYR A 1 86 ? -2.546 4.801 -23.622 1.00 43.06 86 TYR A C 1
ATOM 708 O O . TYR A 1 86 ? -1.965 3.795 -23.998 1.00 43.06 86 TYR A O 1
ATOM 716 N N . PRO A 1 87 ? -3.581 4.645 -22.772 1.00 48.97 87 PRO A N 1
ATOM 717 C CA . PRO A 1 87 ? -3.394 3.773 -21.590 1.00 48.97 87 PRO A CA 1
ATOM 718 C C . PRO A 1 87 ? -4.088 2.402 -21.479 1.00 48.97 87 PRO A C 1
ATOM 720 O O . PRO A 1 87 ? -3.491 1.410 -21.072 1.00 48.97 87 PRO A O 1
ATOM 723 N N . VAL A 1 88 ? -5.382 2.299 -21.774 1.00 40.34 88 VAL A N 1
ATOM 724 C CA . VAL A 1 88 ? -6.208 1.313 -21.032 1.00 40.34 88 VAL A CA 1
ATOM 725 C C . VAL A 1 88 ? -6.219 -0.082 -21.652 1.00 40.34 88 VAL A C 1
ATOM 727 O O . VAL A 1 88 ? -6.424 -1.072 -20.961 1.00 40.34 88 VAL A O 1
ATOM 730 N N . GLY A 1 89 ? -5.991 -0.196 -22.961 1.00 38.12 89 GLY A N 1
ATOM 731 C CA . GLY A 1 89 ? -6.129 -1.473 -23.678 1.00 38.12 89 GLY A CA 1
ATOM 732 C C . GLY A 1 89 ? -4.879 -2.356 -23.671 1.00 38.12 89 GLY A C 1
ATOM 733 O O . GLY A 1 89 ? -4.894 -3.463 -24.206 1.00 38.12 89 GLY A O 1
ATOM 734 N N . ILE A 1 90 ? -3.767 -1.851 -23.134 1.00 42.59 90 ILE A N 1
ATOM 735 C CA . ILE A 1 90 ? -2.424 -2.295 -23.528 1.00 42.59 90 ILE A CA 1
ATOM 736 C C . ILE A 1 90 ? -1.658 -2.977 -22.391 1.00 42.59 90 ILE A C 1
ATOM 738 O O . ILE A 1 90 ? -0.779 -3.796 -22.656 1.00 42.59 90 ILE A O 1
ATOM 742 N N . SER A 1 91 ? -2.108 -2.778 -21.151 1.00 46.00 91 SER A N 1
ATOM 743 C CA . SER A 1 91 ? -1.549 -3.348 -19.921 1.00 46.00 91 SER A CA 1
ATOM 744 C C . SER A 1 91 ? -1.123 -4.813 -19.999 1.00 46.00 91 SER A C 1
ATOM 746 O O . SER A 1 91 ? -0.022 -5.179 -19.600 1.00 46.00 91 SER A O 1
ATOM 748 N N . ILE A 1 92 ? -1.992 -5.659 -20.550 1.00 41.75 92 ILE A N 1
ATOM 749 C CA . ILE A 1 92 ? -1.828 -7.115 -20.495 1.00 41.75 92 ILE A CA 1
ATOM 750 C C . ILE A 1 92 ? -1.323 -7.673 -21.836 1.00 41.75 92 ILE A C 1
ATOM 752 O O . ILE A 1 92 ? -0.874 -8.818 -21.906 1.00 41.75 92 ILE A O 1
ATOM 756 N N . ARG A 1 93 ? -1.386 -6.881 -22.914 1.00 41.00 93 ARG A N 1
ATOM 757 C CA . ARG A 1 93 ? -1.075 -7.315 -24.287 1.00 41.00 93 ARG A CA 1
ATOM 758 C C . ARG A 1 93 ? 0.248 -6.746 -24.813 1.00 41.00 93 ARG A C 1
ATOM 760 O O . ARG A 1 93 ? 0.804 -7.330 -25.733 1.00 41.00 93 ARG A O 1
ATOM 767 N N . ASN A 1 94 ? 0.735 -5.642 -24.240 1.00 46.88 94 ASN A N 1
ATOM 768 C CA . ASN A 1 94 ? 2.002 -4.987 -24.579 1.00 46.88 94 ASN A CA 1
ATOM 769 C C . ASN A 1 94 ? 2.584 -4.277 -23.327 1.00 46.88 94 ASN A C 1
ATOM 771 O O . ASN A 1 94 ? 2.338 -3.086 -23.113 1.00 46.88 94 ASN A O 1
ATOM 775 N N . PRO A 1 95 ? 3.359 -4.996 -22.492 1.00 47.34 95 PRO A N 1
ATOM 776 C CA . PRO A 1 95 ? 3.879 -4.498 -21.212 1.00 47.34 95 PRO A CA 1
ATOM 777 C C . PRO A 1 95 ? 4.736 -3.227 -21.329 1.00 47.34 95 PRO A C 1
ATOM 779 O O . PRO A 1 95 ? 4.756 -2.401 -20.419 1.00 47.34 95 PRO A O 1
ATOM 782 N N . SER A 1 96 ? 5.392 -3.027 -22.477 1.00 48.44 96 SER A N 1
ATOM 783 C CA . SER A 1 96 ? 6.223 -1.852 -22.775 1.00 48.44 96 SER A CA 1
ATOM 784 C C . SER A 1 96 ? 5.458 -0.524 -22.798 1.00 48.44 96 SER A C 1
ATOM 786 O O . SER A 1 96 ? 6.074 0.529 -22.717 1.00 48.44 96 SER A O 1
ATOM 788 N N . LYS A 1 97 ? 4.126 -0.558 -22.887 1.00 46.44 97 LYS A N 1
ATOM 789 C CA . LYS A 1 97 ? 3.255 0.625 -22.970 1.00 46.44 97 LYS A CA 1
ATOM 790 C C . LYS A 1 97 ? 2.353 0.806 -21.741 1.00 46.44 97 LYS A C 1
ATOM 792 O O . LYS A 1 97 ? 1.615 1.783 -21.658 1.00 46.44 97 LYS A O 1
ATOM 797 N N . TYR A 1 98 ? 2.397 -0.125 -20.784 1.00 42.25 98 TYR A N 1
ATOM 798 C CA . TYR A 1 98 ? 1.536 -0.107 -19.596 1.00 42.25 98 TYR A CA 1
ATOM 799 C C . TYR A 1 98 ? 1.938 0.942 -18.558 1.00 42.25 98 TYR A C 1
ATOM 801 O O . TYR A 1 98 ? 1.089 1.447 -17.835 1.00 42.25 98 TYR A O 1
ATOM 809 N N . TYR A 1 99 ? 3.217 1.293 -18.475 1.00 45.53 99 TYR A N 1
ATOM 810 C CA . TYR A 1 99 ? 3.678 2.251 -17.470 1.00 45.53 99 TYR A CA 1
ATOM 811 C C . TYR A 1 99 ? 3.318 3.707 -17.811 1.00 45.53 99 TYR A C 1
ATOM 813 O O . TYR A 1 99 ? 3.208 4.523 -16.909 1.00 45.53 99 TYR A O 1
ATOM 821 N N . GLN A 1 100 ? 3.029 4.033 -19.076 1.00 50.66 100 GLN A N 1
ATOM 822 C CA . GLN A 1 100 ? 2.654 5.391 -19.523 1.00 50.66 100 GLN A CA 1
ATOM 823 C C . GLN A 1 100 ? 1.137 5.609 -19.633 1.00 50.66 100 GLN A C 1
ATOM 825 O O . GLN A 1 100 ? 0.633 6.564 -20.214 1.00 50.66 100 GLN A O 1
ATOM 830 N N . SER A 1 101 ? 0.372 4.694 -19.064 1.00 48.88 101 SER A N 1
ATOM 831 C CA . SER A 1 101 ? -1.057 4.605 -19.249 1.00 48.88 101 SER A CA 1
ATOM 832 C C . SER A 1 101 ? -1.813 5.512 -18.243 1.00 48.88 101 SER A C 1
ATOM 834 O O . SER A 1 101 ? -2.073 5.090 -17.125 1.00 48.88 101 SER A O 1
ATOM 836 N N . SER A 1 102 ? -2.277 6.714 -18.641 1.00 54.84 102 SER A N 1
ATOM 837 C CA . SER A 1 102 ? -3.234 7.567 -17.883 1.00 54.84 102 SER A CA 1
ATOM 838 C C . SER A 1 102 ? -4.411 6.820 -17.198 1.00 54.84 102 SER A C 1
ATOM 840 O O . SER A 1 102 ? -4.567 7.009 -15.993 1.00 54.84 102 SER A O 1
ATOM 842 N N . PRO A 1 103 ? -5.193 5.918 -17.834 1.00 56.47 103 PRO A N 1
ATOM 843 C CA . PRO A 1 103 ? -6.043 5.028 -17.028 1.00 56.47 103 PRO A CA 1
ATOM 844 C C . PRO A 1 103 ? -5.442 4.039 -16.044 1.00 56.47 103 PRO A C 1
ATOM 846 O O . PRO A 1 103 ? -6.141 3.723 -15.092 1.00 56.47 103 PRO A O 1
ATOM 849 N N . ALA A 1 104 ? -4.192 3.597 -16.166 1.00 53.88 104 AL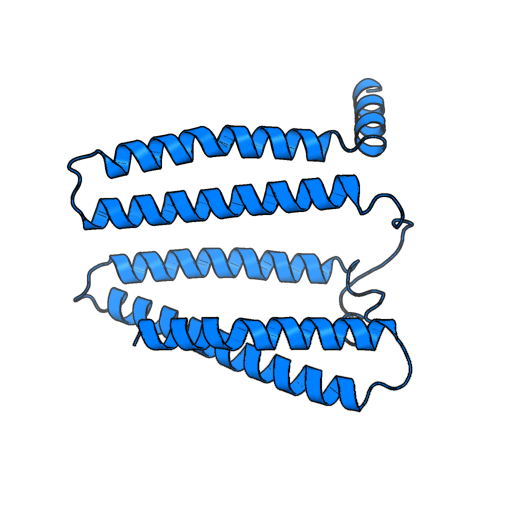A A N 1
ATOM 850 C CA . ALA A 1 104 ? -3.568 2.881 -15.049 1.00 53.88 104 ALA A CA 1
ATOM 851 C C . ALA A 1 104 ? -3.410 3.817 -13.840 1.00 53.88 104 ALA A C 1
ATOM 853 O O . ALA A 1 104 ? -3.762 3.434 -12.728 1.00 53.88 104 ALA A O 1
ATOM 854 N N . TYR A 1 105 ? -2.991 5.069 -14.059 1.00 60.25 105 TYR A N 1
ATOM 855 C CA . TYR A 1 105 ? -2.924 6.075 -12.993 1.00 60.25 105 TYR A CA 1
ATOM 856 C C . TYR A 1 105 ? -4.302 6.420 -12.427 1.00 60.25 105 TYR A C 1
ATOM 858 O O . TYR A 1 105 ? -4.449 6.518 -11.213 1.00 60.25 105 TYR A O 1
ATOM 866 N N . PHE A 1 106 ? -5.323 6.551 -13.276 1.00 69.94 106 PHE A N 1
ATOM 867 C CA . PHE A 1 106 ? -6.692 6.785 -12.822 1.00 69.94 106 PHE A CA 1
ATOM 868 C C . PHE A 1 106 ? -7.226 5.603 -12.004 1.00 69.94 106 PHE A C 1
ATOM 870 O O . PHE A 1 106 ? -7.780 5.812 -10.931 1.00 69.94 106 PHE A O 1
ATOM 877 N N . THR A 1 107 ? -7.016 4.361 -12.450 1.00 58.03 107 THR A N 1
ATOM 878 C CA . THR A 1 107 ? -7.420 3.166 -11.699 1.00 58.03 107 THR A CA 1
ATOM 879 C C . THR A 1 107 ? -6.673 3.052 -10.372 1.00 58.03 107 THR A C 1
ATOM 881 O O . THR A 1 107 ? -7.305 2.760 -9.362 1.00 58.03 107 THR A O 1
ATOM 884 N N . LEU A 1 108 ? -5.366 3.332 -10.338 1.00 63.97 108 LEU A N 1
ATOM 885 C CA . LEU A 1 108 ? -4.585 3.369 -9.096 1.00 63.97 108 LEU A CA 1
ATOM 886 C C . LEU A 1 108 ? -5.068 4.475 -8.152 1.00 63.97 108 LEU A C 1
ATOM 888 O O . LEU A 1 108 ? -5.180 4.246 -6.951 1.00 63.97 108 LEU A O 1
ATOM 892 N N . PHE A 1 109 ? -5.392 5.652 -8.687 1.00 74.50 109 PHE A N 1
ATOM 893 C CA . PHE A 1 109 ? -5.921 6.769 -7.911 1.00 74.50 109 PHE A CA 1
ATOM 894 C C . PHE A 1 109 ? -7.295 6.446 -7.319 1.00 74.50 109 PHE A C 1
ATOM 896 O O . PHE A 1 109 ? -7.489 6.599 -6.115 1.00 74.50 109 PHE A O 1
ATOM 903 N N . VAL A 1 110 ? -8.228 5.940 -8.133 1.00 67.69 110 VAL A N 1
ATOM 904 C CA . VAL A 1 110 ? -9.548 5.498 -7.663 1.00 67.69 110 VAL A CA 1
ATOM 905 C C . VAL A 1 110 ? -9.384 4.419 -6.602 1.00 67.69 110 VAL A C 1
ATOM 907 O O . VAL A 1 110 ? -9.958 4.554 -5.529 1.00 67.69 110 VAL A O 1
ATOM 910 N N . PHE A 1 111 ? -8.545 3.410 -6.853 1.00 69.88 111 PHE A N 1
ATOM 911 C CA . PHE A 1 111 ? -8.258 2.350 -5.891 1.00 69.88 111 PHE A CA 1
ATOM 912 C C . PHE A 1 111 ? -7.723 2.902 -4.563 1.00 69.88 111 PHE A C 1
ATOM 914 O O . PHE A 1 111 ? -8.197 2.493 -3.503 1.00 69.88 111 PHE A O 1
ATOM 921 N N . ALA A 1 112 ? -6.784 3.851 -4.601 1.00 73.88 112 ALA A N 1
ATOM 922 C CA . ALA A 1 112 ? -6.217 4.472 -3.407 1.00 73.88 112 ALA A CA 1
ATOM 923 C C . ALA A 1 112 ? -7.273 5.257 -2.614 1.00 73.88 112 ALA A C 1
ATOM 925 O O . ALA A 1 112 ? -7.410 5.049 -1.409 1.00 73.88 112 ALA A O 1
ATOM 926 N N . VAL A 1 113 ? -8.067 6.097 -3.287 1.00 77.75 113 VAL A N 1
ATOM 927 C CA . VAL A 1 113 ? -9.149 6.870 -2.654 1.00 77.75 113 VAL A CA 1
ATOM 928 C C . VAL A 1 113 ? -10.200 5.940 -2.049 1.00 77.75 113 VAL A C 1
ATOM 930 O O . VAL A 1 113 ? -10.598 6.132 -0.901 1.00 77.75 113 VAL A O 1
ATOM 933 N N . THR A 1 114 ? -10.619 4.897 -2.773 1.00 67.88 114 THR A N 1
ATOM 934 C CA . THR A 1 114 ? -11.597 3.929 -2.257 1.00 67.88 114 THR A CA 1
ATOM 935 C C . THR A 1 114 ? -11.041 3.110 -1.099 1.00 67.88 114 THR A C 1
ATOM 937 O O . THR A 1 114 ? -11.765 2.864 -0.141 1.00 67.88 114 THR A O 1
ATOM 940 N N . SER A 1 115 ? -9.761 2.729 -1.146 1.00 73.81 115 SER A N 1
ATOM 941 C CA . SER A 1 115 ? -9.112 1.973 -0.066 1.00 73.81 115 SER A CA 1
ATOM 942 C C . SER A 1 115 ? -9.008 2.814 1.201 1.00 73.81 115 SER A C 1
ATOM 944 O O . SER A 1 115 ? -9.314 2.330 2.286 1.00 73.81 115 SER A O 1
ATOM 946 N N . PHE A 1 116 ? -8.653 4.093 1.061 1.00 78.25 116 PHE A N 1
ATOM 947 C CA . PHE A 1 116 ? -8.606 5.036 2.174 1.00 78.25 116 PHE A CA 1
ATOM 948 C C . PHE A 1 116 ? -9.997 5.289 2.772 1.00 78.25 116 PHE A C 1
ATOM 950 O O . PHE A 1 116 ? -10.175 5.197 3.985 1.00 78.25 116 PHE A O 1
ATOM 957 N N . GLY A 1 117 ? -11.006 5.535 1.929 1.00 78.81 117 GLY A N 1
ATOM 958 C CA . GLY A 1 117 ? -12.385 5.719 2.385 1.00 78.81 117 GLY A CA 1
ATOM 959 C C . GLY A 1 117 ? -12.929 4.487 3.111 1.00 78.81 117 GLY A C 1
ATOM 960 O O . GLY A 1 117 ? -13.526 4.606 4.179 1.00 78.81 117 GLY A O 1
ATOM 961 N N . LEU A 1 118 ? -12.664 3.292 2.578 1.00 71.50 118 LEU A N 1
ATOM 962 C CA . LEU A 1 118 ? -13.073 2.037 3.202 1.00 71.50 118 LEU A CA 1
ATOM 963 C C . LEU A 1 118 ? -12.343 1.790 4.529 1.00 71.50 118 LEU A C 1
ATOM 965 O O . LEU A 1 118 ? -12.972 1.345 5.486 1.00 71.50 118 LEU A O 1
ATOM 969 N N . ALA A 1 119 ? -11.054 2.131 4.617 1.00 79.62 119 ALA A N 1
ATOM 970 C CA . ALA A 1 119 ? -10.288 2.043 5.857 1.00 79.62 119 ALA A CA 1
ATOM 971 C C . ALA A 1 119 ? -10.862 2.954 6.955 1.00 79.62 119 ALA A C 1
ATOM 973 O O . ALA A 1 119 ? -10.988 2.514 8.099 1.00 79.62 119 ALA A O 1
ATOM 974 N N . ILE A 1 120 ? -11.272 4.182 6.613 1.00 81.19 120 ILE A N 1
ATOM 975 C CA . ILE A 1 120 ? -11.945 5.095 7.552 1.00 81.19 120 ILE A CA 1
ATOM 976 C C . ILE A 1 120 ? -13.266 4.490 8.030 1.00 81.19 120 ILE A C 1
ATOM 978 O O . ILE A 1 120 ? -13.487 4.394 9.233 1.00 81.19 120 ILE A O 1
ATOM 982 N N . VAL A 1 121 ? -14.121 4.026 7.112 1.00 80.94 121 VAL A N 1
ATOM 983 C CA . VAL A 1 121 ? -15.430 3.447 7.469 1.00 80.94 121 VAL A CA 1
ATOM 984 C C . VAL A 1 121 ? -15.272 2.228 8.376 1.00 80.94 121 VAL A C 1
ATOM 986 O O . VAL A 1 121 ? -15.950 2.124 9.394 1.00 80.94 121 VAL A O 1
ATOM 989 N N . ILE A 1 122 ? -14.357 1.315 8.042 1.00 77.38 122 ILE A N 1
ATOM 990 C CA . ILE A 1 122 ? -14.074 0.134 8.867 1.00 77.38 122 ILE A CA 1
ATOM 991 C C . ILE A 1 122 ? -13.560 0.547 10.249 1.00 77.38 122 ILE A C 1
ATOM 993 O O . ILE A 1 122 ? -13.978 -0.036 11.248 1.00 77.38 122 ILE A O 1
ATOM 997 N N . SER A 1 123 ? -12.703 1.567 10.320 1.00 80.19 123 SER A N 1
ATOM 998 C CA . SER A 1 123 ? -12.176 2.072 11.591 1.00 80.19 123 SER A CA 1
ATOM 999 C C . SER A 1 123 ? -13.282 2.655 12.471 1.00 80.19 123 SER A C 1
ATOM 1001 O O . SER A 1 123 ? -13.395 2.265 13.629 1.00 80.19 123 SER A O 1
ATOM 1003 N N . GLU A 1 124 ? -14.152 3.508 11.926 1.00 81.00 124 GLU A N 1
ATOM 1004 C CA . GLU A 1 124 ? -15.302 4.078 12.648 1.00 81.00 124 GLU A CA 1
ATOM 1005 C C . GLU A 1 124 ? -16.266 2.992 13.159 1.00 81.00 124 GLU A C 1
ATOM 1007 O O . GLU A 1 124 ? -16.732 3.026 14.303 1.00 81.00 124 GLU A O 1
ATOM 1012 N N . LEU A 1 125 ? -16.523 1.970 12.336 1.00 73.12 125 LEU A N 1
ATOM 1013 C CA . LEU A 1 125 ? -17.357 0.831 12.717 1.00 73.12 125 LEU A CA 1
ATOM 1014 C C . LEU A 1 125 ? -16.756 0.060 13.898 1.00 73.12 125 LEU A C 1
ATOM 1016 O O . LEU A 1 125 ? -17.462 -0.212 14.867 1.00 73.12 125 LEU A O 1
ATOM 1020 N N . ILE A 1 126 ? -15.454 -0.238 13.858 1.00 75.56 126 ILE A N 1
ATOM 1021 C CA . ILE A 1 126 ? -14.742 -0.926 14.948 1.00 75.56 126 ILE A CA 1
ATOM 1022 C C . ILE A 1 126 ? -14.719 -0.069 16.226 1.00 75.56 126 ILE A C 1
ATOM 1024 O O . ILE A 1 126 ? -14.861 -0.598 17.331 1.00 75.56 126 ILE A O 1
ATOM 1028 N N . LEU A 1 127 ? -14.596 1.255 16.092 1.00 78.00 127 LEU A N 1
ATOM 1029 C CA . LEU A 1 127 ? -14.530 2.200 17.213 1.00 78.00 127 LEU A CA 1
ATOM 1030 C C . LEU A 1 127 ? -15.876 2.440 17.916 1.00 78.00 127 LEU A C 1
ATOM 1032 O O . LEU A 1 127 ? -15.886 2.960 19.030 1.00 78.00 127 LEU A O 1
ATOM 1036 N N . SER A 1 128 ? -16.997 2.003 17.334 1.00 80.19 128 SER A N 1
ATOM 1037 C CA . SER A 1 128 ? -18.339 2.141 17.927 1.00 80.19 128 SER A CA 1
ATOM 1038 C C . SER A 1 128 ? -18.530 1.354 19.241 1.00 80.19 128 SER A C 1
ATOM 1040 O O . SER A 1 128 ? -19.513 1.562 19.950 1.00 80.19 128 SER A O 1
ATOM 1042 N N . GLY A 1 129 ? -17.584 0.474 19.599 1.00 72.44 129 GLY A N 1
ATOM 1043 C CA . GLY A 1 129 ? -17.532 -0.249 20.873 1.00 72.44 129 GLY A CA 1
ATOM 1044 C C . GLY A 1 129 ? -17.707 -1.759 20.706 1.00 72.44 129 GLY A C 1
ATOM 1045 O O . GLY A 1 129 ? -18.552 -2.211 19.937 1.00 72.44 129 GLY A O 1
ATOM 1046 N N . ALA A 1 130 ? -16.932 -2.551 21.454 1.00 71.12 130 ALA A N 1
ATOM 1047 C CA . ALA A 1 130 ? -16.740 -3.993 21.226 1.00 71.12 130 ALA A CA 1
ATOM 1048 C C . ALA A 1 130 ? -18.009 -4.869 21.314 1.00 71.12 130 ALA A C 1
ATOM 1050 O O . ALA A 1 130 ? -18.019 -5.978 20.791 1.00 71.12 130 ALA A O 1
ATOM 1051 N N . LEU A 1 131 ? -19.071 -4.383 21.961 1.00 86.69 131 LEU A N 1
ATOM 1052 C CA . LEU A 1 131 ? -20.353 -5.088 22.103 1.00 86.69 131 LEU A CA 1
ATOM 1053 C C . LEU A 1 131 ? -21.416 -4.613 21.100 1.00 86.69 131 LEU A C 1
ATOM 1055 O O . LEU A 1 131 ? -22.559 -5.061 21.151 1.00 86.69 131 LEU A O 1
ATOM 1059 N N . THR A 1 132 ? -21.070 -3.681 20.210 1.00 91.06 132 THR A N 1
ATOM 1060 C CA . THR A 1 132 ? -22.007 -3.146 19.220 1.00 91.06 132 THR A CA 1
ATOM 1061 C C . THR A 1 132 ? -21.988 -3.973 17.941 1.00 91.06 132 THR A C 1
ATOM 1063 O O . THR A 1 132 ? -20.939 -4.434 17.490 1.00 91.06 132 THR A O 1
ATOM 1066 N N . LEU A 1 133 ? -23.157 -4.098 17.308 1.00 92.69 133 LEU A N 1
ATOM 1067 C CA . LEU A 1 133 ? -23.288 -4.725 15.992 1.00 92.69 133 LEU A CA 1
ATOM 1068 C C . LEU A 1 133 ? -22.365 -4.055 14.955 1.00 92.69 133 LEU A C 1
ATOM 1070 O O . LEU A 1 133 ? -21.783 -4.740 14.117 1.00 92.69 133 LEU A O 1
ATOM 1074 N N . SER A 1 134 ? -22.180 -2.734 15.051 1.00 86.06 134 SER A N 1
ATOM 1075 C CA . SER A 1 134 ? -21.278 -1.957 14.194 1.00 86.06 134 SER A CA 1
ATOM 1076 C C . SER A 1 134 ? -19.831 -2.443 14.278 1.00 86.06 134 SER A C 1
ATOM 1078 O O . SER A 1 134 ? -19.207 -2.648 13.239 1.00 86.06 134 SER A O 1
ATOM 1080 N N . ALA A 1 135 ? -19.319 -2.715 15.483 1.00 78.81 135 ALA A N 1
ATOM 1081 C CA . ALA A 1 135 ? -17.959 -3.219 15.657 1.00 78.81 135 ALA A CA 1
ATOM 1082 C C . ALA A 1 135 ? -17.792 -4.638 15.106 1.00 78.81 135 ALA A C 1
ATOM 1084 O O . ALA A 1 135 ? -16.782 -4.930 14.464 1.00 78.81 135 ALA A O 1
ATOM 1085 N N . THR A 1 136 ? -18.801 -5.501 15.270 1.00 89.38 136 THR A N 1
ATOM 1086 C CA . THR A 1 136 ? -18.809 -6.836 14.653 1.00 89.38 136 THR A CA 1
ATOM 1087 C C . THR A 1 136 ? -18.788 -6.751 13.126 1.00 89.38 136 THR A C 1
ATOM 1089 O O . THR A 1 136 ? -18.021 -7.466 12.483 1.00 89.38 136 THR A O 1
ATOM 1092 N N . ILE A 1 137 ? -19.577 -5.847 12.535 1.00 90.06 137 ILE A N 1
ATOM 1093 C CA . ILE A 1 137 ? -19.589 -5.612 11.084 1.00 90.06 137 ILE A CA 1
ATOM 1094 C C . ILE A 1 137 ? -18.235 -5.065 10.613 1.00 90.06 137 ILE A C 1
ATOM 1096 O O . ILE A 1 137 ? -17.698 -5.553 9.623 1.00 90.06 137 ILE A O 1
ATOM 1100 N N . GLY A 1 138 ? -17.651 -4.097 11.324 1.00 83.31 138 GLY A N 1
ATOM 1101 C CA . GLY A 1 138 ? -16.333 -3.546 11.000 1.00 83.31 138 GLY A CA 1
ATOM 1102 C C . GLY A 1 138 ? -15.226 -4.604 11.037 1.00 83.31 138 GLY A C 1
ATOM 1103 O O . GLY A 1 138 ? -14.435 -4.706 10.099 1.00 83.31 138 GLY A O 1
ATOM 1104 N N . ALA A 1 139 ? -15.214 -5.455 12.067 1.00 83.00 139 ALA A N 1
ATOM 1105 C CA . ALA A 1 139 ? -14.281 -6.575 12.172 1.00 83.00 139 ALA A CA 1
ATOM 1106 C C . ALA A 1 139 ? -14.476 -7.596 11.038 1.00 83.00 139 ALA A C 1
ATOM 1108 O O . ALA A 1 139 ? -13.505 -8.015 10.407 1.00 83.00 139 ALA A O 1
ATOM 1109 N N . PHE A 1 140 ? -15.728 -7.945 10.722 1.00 88.00 140 PHE A N 1
ATOM 1110 C CA . PHE A 1 140 ? -16.052 -8.830 9.603 1.00 88.00 140 PHE A CA 1
ATOM 1111 C C . PHE A 1 140 ? -15.566 -8.266 8.261 1.00 88.00 140 PHE A C 1
ATOM 1113 O O . PHE A 1 140 ? -14.928 -8.982 7.493 1.00 88.00 140 PHE A O 1
ATOM 1120 N N . LEU A 1 141 ? -15.811 -6.980 7.989 1.00 84.12 141 LEU A N 1
ATOM 1121 C CA . LEU A 1 141 ? -15.362 -6.315 6.763 1.00 84.12 141 LEU A CA 1
ATOM 1122 C C . LEU A 1 141 ? -13.831 -6.251 6.667 1.00 84.12 141 LEU A C 1
ATOM 1124 O O . LEU A 1 141 ? -13.283 -6.506 5.597 1.00 84.12 141 LEU A O 1
ATOM 1128 N N . SER A 1 142 ? -13.140 -5.970 7.776 1.00 84.62 142 SER A N 1
ATOM 1129 C CA . SER A 1 142 ? -11.671 -5.986 7.838 1.00 84.62 142 SER A CA 1
ATOM 1130 C C . SER A 1 142 ? -11.102 -7.373 7.515 1.00 84.62 142 SER A C 1
ATOM 1132 O O . SER A 1 142 ? -10.192 -7.497 6.697 1.00 84.62 142 SER A O 1
ATOM 1134 N N . ASN A 1 143 ? -11.689 -8.430 8.085 1.00 84.94 143 ASN A N 1
ATOM 1135 C CA . ASN A 1 143 ? -11.295 -9.814 7.809 1.00 84.94 143 ASN A CA 1
ATOM 1136 C C . ASN A 1 143 ? -11.591 -10.231 6.367 1.00 84.94 143 ASN A C 1
ATOM 1138 O O . ASN A 1 143 ? -10.773 -10.891 5.724 1.00 84.94 143 ASN A O 1
ATOM 1142 N N . LEU A 1 144 ? -12.738 -9.814 5.829 1.00 84.88 144 LEU A N 1
ATOM 1143 C CA . LEU A 1 144 ? -13.093 -10.074 4.440 1.00 84.88 144 LEU A CA 1
ATOM 1144 C C . LEU A 1 144 ? -12.081 -9.432 3.481 1.00 84.88 144 LEU A C 1
ATOM 1146 O O . LEU A 1 144 ? -11.660 -10.082 2.524 1.00 84.88 144 LEU A O 1
ATOM 1150 N N . LEU A 1 145 ? -11.642 -8.198 3.752 1.00 81.44 145 LEU A N 1
ATOM 1151 C CA . LEU A 1 145 ? -10.616 -7.531 2.949 1.00 81.44 145 LEU A CA 1
ATOM 1152 C C . LEU A 1 145 ? -9.293 -8.297 2.949 1.00 81.44 145 LEU A C 1
ATOM 1154 O O . LEU A 1 145 ? -8.764 -8.576 1.871 1.00 81.44 145 LEU A O 1
ATOM 1158 N N . ASP A 1 146 ? -8.798 -8.715 4.112 1.00 82.94 146 ASP A N 1
ATOM 1159 C CA . ASP A 1 146 ? -7.549 -9.480 4.200 1.00 82.94 146 ASP A CA 1
ATOM 1160 C C . ASP A 1 146 ? -7.635 -10.814 3.435 1.00 82.94 146 ASP A C 1
ATOM 1162 O O . ASP A 1 146 ? -6.725 -11.158 2.673 1.00 82.94 146 ASP A O 1
ATOM 1166 N N . ILE A 1 147 ? -8.764 -11.529 3.548 1.00 84.69 147 ILE A N 1
ATOM 1167 C CA . ILE A 1 147 ? -9.008 -12.775 2.803 1.00 84.69 147 ILE A CA 1
ATOM 1168 C C . ILE A 1 147 ? -9.023 -12.507 1.293 1.00 84.69 147 ILE A C 1
ATOM 1170 O O . ILE A 1 147 ? -8.397 -13.242 0.524 1.00 84.69 147 ILE A O 1
ATOM 1174 N N . THR A 1 148 ? -9.707 -11.452 0.840 1.00 78.94 148 THR A N 1
ATOM 1175 C CA . THR A 1 148 ? -9.748 -11.113 -0.593 1.00 78.94 148 THR A CA 1
ATOM 1176 C C . THR A 1 148 ? -8.374 -10.721 -1.134 1.00 78.94 148 THR A C 1
ATOM 1178 O O . THR A 1 148 ? -8.020 -11.140 -2.241 1.00 78.94 148 THR A O 1
ATOM 1181 N N . ALA A 1 149 ? -7.562 -10.001 -0.354 1.00 80.25 149 ALA A N 1
ATOM 1182 C CA . ALA A 1 149 ? -6.186 -9.669 -0.711 1.00 80.25 149 ALA A CA 1
ATOM 1183 C C . ALA A 1 149 ? -5.325 -10.936 -0.830 1.00 80.25 149 ALA A C 1
ATOM 1185 O O . ALA A 1 149 ? -4.612 -11.115 -1.821 1.00 80.25 149 ALA A O 1
ATOM 1186 N N . PHE A 1 150 ? -5.463 -11.868 0.118 1.00 83.56 150 PHE A N 1
ATOM 1187 C CA . PHE A 1 150 ? -4.772 -13.155 0.086 1.00 83.56 150 PHE A CA 1
ATOM 1188 C C . PHE A 1 150 ? -5.146 -13.994 -1.146 1.00 83.56 150 PHE A C 1
ATOM 1190 O O . PHE A 1 150 ? -4.263 -14.460 -1.874 1.00 83.56 150 PHE A O 1
ATOM 1197 N N . VAL A 1 151 ? -6.444 -14.146 -1.433 1.00 84.12 151 VAL A N 1
ATOM 1198 C CA . VAL A 1 151 ? -6.936 -14.892 -2.605 1.00 84.12 151 VAL A CA 1
ATOM 1199 C C . VAL A 1 151 ? -6.451 -14.251 -3.904 1.00 84.12 151 VAL A C 1
ATOM 1201 O O . VAL A 1 151 ? -5.951 -14.952 -4.787 1.00 84.12 151 VAL A O 1
ATOM 1204 N N . THR A 1 152 ? -6.529 -12.923 -4.009 1.00 80.56 152 THR A N 1
ATOM 1205 C CA . THR A 1 152 ? -6.036 -12.180 -5.177 1.00 80.56 152 THR A CA 1
ATOM 1206 C C . THR A 1 152 ? -4.544 -12.419 -5.383 1.00 80.56 152 THR A C 1
ATOM 1208 O O . THR A 1 152 ? -4.114 -12.729 -6.495 1.00 80.56 152 THR A O 1
ATOM 1211 N N . ASN A 1 153 ? -3.749 -12.376 -4.312 1.00 82.88 153 ASN A N 1
ATOM 1212 C CA . ASN A 1 153 ? -2.317 -12.633 -4.380 1.00 82.88 153 ASN A CA 1
ATOM 1213 C C . ASN A 1 153 ? -2.004 -14.072 -4.845 1.00 82.88 153 ASN A C 1
ATOM 1215 O O . ASN A 1 153 ? -1.133 -14.271 -5.693 1.00 82.88 153 ASN A O 1
ATOM 1219 N N . ILE A 1 154 ? -2.763 -15.080 -4.392 1.00 86.19 154 ILE A N 1
ATOM 1220 C CA . ILE A 1 154 ? -2.646 -16.464 -4.894 1.00 86.19 154 ILE A CA 1
ATOM 1221 C C . ILE A 1 154 ? -2.951 -16.537 -6.395 1.00 86.19 154 ILE A C 1
ATOM 1223 O O . ILE A 1 154 ? -2.222 -17.201 -7.142 1.00 86.19 154 ILE A O 1
ATOM 1227 N N . VAL A 1 155 ? -4.017 -15.870 -6.851 1.00 85.56 155 VAL A N 1
ATOM 1228 C CA . VAL A 1 155 ? -4.388 -15.818 -8.274 1.00 85.56 155 VAL A CA 1
ATOM 1229 C C . VAL A 1 155 ? -3.266 -15.187 -9.094 1.00 85.56 155 VAL A C 1
ATOM 1231 O O . VAL A 1 155 ? -2.874 -15.766 -10.108 1.00 85.56 155 VAL A O 1
ATOM 1234 N N . VAL A 1 156 ? -2.688 -14.074 -8.631 1.00 79.88 156 VAL A N 1
ATOM 1235 C CA . VAL A 1 156 ? -1.545 -13.414 -9.281 1.00 79.88 156 VAL A CA 1
ATOM 1236 C C . VAL A 1 156 ? -0.345 -14.354 -9.361 1.00 79.88 156 VAL A C 1
ATOM 1238 O O . VAL A 1 156 ? 0.217 -14.525 -10.440 1.00 79.88 156 VAL A O 1
ATOM 1241 N N . VAL A 1 157 ? 0.022 -15.043 -8.275 1.00 87.00 157 VAL A N 1
ATOM 1242 C CA . VAL A 1 157 ? 1.134 -16.011 -8.292 1.00 87.00 157 VAL A CA 1
ATOM 1243 C C . VAL A 1 157 ? 0.886 -17.125 -9.314 1.00 87.00 157 VAL A C 1
ATOM 1245 O O . VAL A 1 157 ? 1.777 -17.449 -10.106 1.00 87.00 157 VAL A O 1
ATOM 1248 N N . ARG A 1 158 ? -0.320 -17.709 -9.331 1.00 89.56 158 ARG A N 1
ATOM 1249 C CA . ARG A 1 158 ? -0.689 -18.785 -10.269 1.00 89.56 158 ARG A CA 1
ATOM 1250 C C . ARG A 1 158 ? -0.686 -18.299 -11.717 1.00 89.56 158 ARG A C 1
ATOM 1252 O O . ARG A 1 158 ? -0.155 -18.989 -12.589 1.00 89.56 158 ARG A O 1
ATOM 1259 N N . PHE A 1 159 ? -1.255 -17.124 -11.966 1.00 85.75 159 PHE A N 1
ATOM 1260 C CA . PHE A 1 159 ? -1.333 -16.521 -13.290 1.00 85.75 159 PHE A CA 1
ATOM 1261 C C . PHE A 1 159 ? 0.055 -16.173 -13.826 1.00 85.75 159 PHE A C 1
ATOM 1263 O O . PHE A 1 159 ? 0.405 -16.602 -14.925 1.00 85.75 159 PHE A O 1
ATOM 1270 N N . SER A 1 160 ? 0.880 -15.487 -13.031 1.00 84.81 160 SER A N 1
ATOM 1271 C CA . SER A 1 160 ? 2.247 -15.125 -13.410 1.00 84.81 160 SER A CA 1
ATOM 1272 C C . SER A 1 160 ? 3.100 -16.362 -13.688 1.00 84.81 160 SER A C 1
ATOM 1274 O O . SER A 1 160 ? 3.809 -16.394 -14.689 1.00 84.81 160 SER A O 1
ATOM 1276 N N . LYS A 1 161 ? 2.962 -17.436 -12.893 1.00 90.06 161 LYS A N 1
ATOM 1277 C CA . LYS A 1 161 ? 3.652 -18.714 -13.148 1.00 90.06 161 LYS A CA 1
ATOM 1278 C C . LYS A 1 161 ? 3.209 -19.364 -14.463 1.00 90.06 161 LYS A C 1
ATOM 1280 O O . LYS A 1 161 ? 4.052 -19.795 -15.246 1.00 90.06 161 LYS A O 1
ATOM 1285 N N . ARG A 1 162 ? 1.898 -19.420 -14.728 1.00 90.81 162 ARG A N 1
ATOM 1286 C CA . ARG A 1 162 ? 1.362 -19.954 -15.993 1.00 90.81 162 ARG A CA 1
ATOM 1287 C C . ARG A 1 162 ? 1.823 -19.118 -17.187 1.00 90.81 162 ARG A C 1
ATOM 1289 O O . ARG A 1 162 ? 2.050 -19.662 -18.263 1.00 90.81 162 ARG A O 1
ATOM 1296 N N . ARG A 1 163 ? 1.951 -17.801 -17.020 1.00 83.38 163 ARG A N 1
ATOM 1297 C CA . ARG A 1 163 ? 2.371 -16.898 -18.094 1.00 83.38 163 ARG A CA 1
ATOM 1298 C C . ARG A 1 163 ? 3.875 -16.973 -18.371 1.00 83.38 163 ARG A C 1
ATOM 1300 O O . ARG A 1 163 ? 4.244 -17.003 -19.540 1.00 83.38 163 ARG A O 1
ATOM 1307 N N . ASP A 1 164 ? 4.717 -17.096 -17.343 1.00 88.19 164 ASP A N 1
ATOM 1308 C CA . ASP A 1 164 ? 6.172 -17.296 -17.494 1.00 88.19 164 ASP A CA 1
ATOM 1309 C C . ASP A 1 164 ? 6.489 -18.563 -18.309 1.00 88.19 164 ASP A C 1
ATOM 1311 O O . ASP A 1 164 ? 7.350 -18.537 -19.183 1.00 88.19 164 ASP A O 1
ATOM 1315 N N . GLN A 1 165 ? 5.717 -19.641 -18.116 1.00 89.75 165 GLN A N 1
ATOM 1316 C CA . GLN A 1 165 ? 5.862 -20.885 -18.885 1.00 89.75 165 GLN A CA 1
ATOM 1317 C C . GLN A 1 165 ? 5.492 -20.748 -20.372 1.00 89.75 165 GLN A C 1
ATOM 1319 O O . GLN A 1 165 ? 6.044 -21.468 -21.197 1.00 89.75 165 GLN A O 1
ATOM 1324 N N . ASN A 1 166 ? 4.570 -19.844 -20.719 1.00 86.06 166 ASN A N 1
ATOM 1325 C CA . ASN A 1 166 ? 4.032 -19.710 -22.079 1.00 86.06 166 ASN A CA 1
ATOM 1326 C C . ASN A 1 166 ? 4.663 -18.561 -22.889 1.00 86.06 166 ASN A C 1
ATOM 1328 O O . ASN A 1 166 ? 4.523 -18.512 -24.112 1.00 86.06 166 ASN A O 1
ATOM 1332 N N . CYS A 1 167 ? 5.327 -17.601 -22.242 1.00 80.94 167 CYS A N 1
ATOM 1333 C CA . CYS A 1 167 ? 5.923 -16.462 -22.934 1.00 80.94 167 CYS A CA 1
ATOM 1334 C C . CYS A 1 167 ? 7.275 -16.868 -23.537 1.00 80.94 167 CYS A C 1
ATOM 1336 O O . CYS A 1 167 ? 8.205 -17.150 -22.791 1.00 80.94 167 CYS A O 1
ATOM 1338 N N . HIS A 1 168 ? 7.418 -16.888 -24.868 1.00 73.19 168 HIS A N 1
ATOM 1339 C CA . HIS A 1 168 ? 8.666 -17.281 -25.553 1.00 73.19 168 HIS A CA 1
ATOM 1340 C C . HIS A 1 168 ? 9.434 -16.140 -26.238 1.00 73.19 168 HIS A C 1
ATOM 1342 O O . HIS A 1 168 ? 10.565 -16.365 -26.655 1.00 73.19 168 HIS A O 1
ATOM 1348 N N . LYS A 1 169 ? 8.856 -14.938 -26.385 1.00 64.81 169 LYS A N 1
ATOM 1349 C CA . LYS A 1 169 ? 9.293 -14.012 -27.450 1.00 64.81 169 LYS A CA 1
ATOM 1350 C C . LYS A 1 169 ? 9.929 -12.686 -27.009 1.00 64.81 169 LYS A C 1
ATOM 1352 O O . LYS A 1 169 ? 10.622 -12.096 -27.827 1.00 64.81 169 LYS A O 1
ATOM 1357 N N . GLN A 1 170 ? 9.756 -12.213 -25.769 1.00 73.75 170 GLN A N 1
ATOM 1358 C CA . GLN A 1 170 ? 10.335 -10.929 -25.329 1.00 73.75 170 GLN A CA 1
ATOM 1359 C C . GLN A 1 170 ? 10.987 -11.028 -23.939 1.00 73.75 170 GLN A C 1
ATOM 1361 O O . GLN A 1 170 ? 10.338 -11.391 -22.958 1.00 73.75 170 GLN A O 1
ATOM 1366 N N . LEU A 1 171 ? 12.283 -10.697 -23.860 1.00 74.88 171 LEU A N 1
ATOM 1367 C CA . LEU A 1 171 ? 13.087 -10.723 -22.625 1.00 74.88 171 LEU A CA 1
ATOM 1368 C C . LEU A 1 171 ? 12.516 -9.798 -21.536 1.00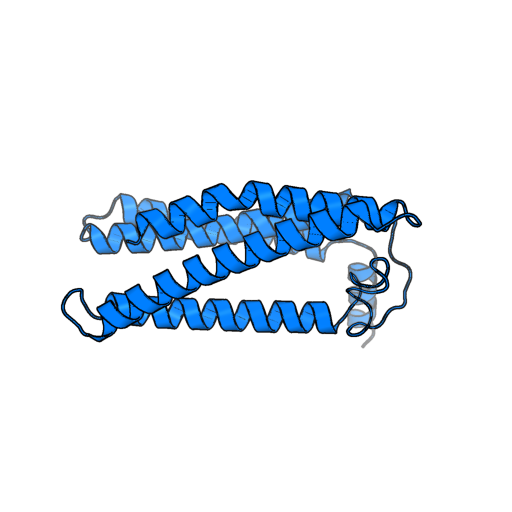 74.88 171 LEU A C 1
ATOM 1370 O O . LEU A 1 171 ? 12.407 -10.215 -20.384 1.00 74.88 171 LEU A O 1
ATOM 1374 N N . ASN A 1 172 ? 12.075 -8.592 -21.907 1.00 73.69 172 ASN A N 1
ATOM 1375 C CA . ASN A 1 172 ? 11.531 -7.608 -20.961 1.00 73.69 172 ASN A CA 1
ATOM 1376 C C . ASN A 1 172 ? 10.197 -8.057 -20.347 1.00 73.69 172 ASN A C 1
ATOM 1378 O O . ASN A 1 172 ? 9.992 -7.905 -19.146 1.00 73.69 172 ASN A O 1
ATOM 1382 N N . GLU A 1 173 ? 9.312 -8.672 -21.140 1.00 70.44 173 GLU A N 1
ATOM 1383 C CA . GLU A 1 173 ? 8.043 -9.212 -20.630 1.00 70.44 173 GLU A CA 1
ATOM 1384 C C . GLU A 1 173 ? 8.298 -10.332 -19.610 1.00 70.44 173 GLU A C 1
ATOM 1386 O O . GLU A 1 173 ? 7.688 -10.359 -18.540 1.00 70.44 173 GLU A O 1
ATOM 1391 N N . ARG A 1 174 ? 9.247 -11.233 -19.899 1.00 79.38 174 ARG A N 1
ATOM 1392 C CA . ARG A 1 174 ? 9.638 -12.298 -18.963 1.00 79.38 174 ARG A CA 1
ATOM 1393 C C . ARG A 1 174 ? 10.190 -11.741 -17.655 1.00 79.38 174 ARG A C 1
ATOM 1395 O O . ARG A 1 174 ? 9.859 -12.265 -16.594 1.00 79.38 174 ARG A O 1
ATOM 1402 N N . TYR A 1 175 ? 11.012 -10.694 -17.721 1.00 81.00 175 TYR A N 1
ATOM 1403 C CA . TYR A 1 175 ? 11.556 -10.051 -16.527 1.00 81.00 175 TYR A CA 1
ATOM 1404 C C . TYR A 1 175 ? 10.438 -9.497 -15.632 1.00 81.00 175 TYR A C 1
ATOM 1406 O O . TYR A 1 175 ? 10.350 -9.871 -14.464 1.00 81.00 175 TYR A O 1
ATOM 1414 N N . GLN A 1 176 ? 9.513 -8.720 -16.201 1.00 75.56 176 GLN A N 1
ATOM 1415 C CA . GLN A 1 176 ? 8.403 -8.118 -15.453 1.00 75.56 176 GLN A CA 1
ATOM 1416 C C . GLN A 1 176 ? 7.464 -9.163 -14.831 1.00 75.56 176 GLN A C 1
ATOM 1418 O O . GLN A 1 176 ? 7.021 -9.015 -13.689 1.00 75.56 176 GLN A O 1
ATOM 1423 N N . ILE A 1 177 ? 7.178 -10.259 -15.546 1.00 80.12 177 ILE A N 1
ATOM 1424 C CA . ILE A 1 177 ? 6.354 -11.358 -15.017 1.00 80.12 177 ILE A CA 1
ATOM 1425 C C . ILE A 1 177 ? 7.054 -12.049 -13.837 1.00 80.12 177 ILE A C 1
ATOM 1427 O O . ILE A 1 177 ? 6.407 -12.366 -12.832 1.00 80.12 177 ILE A O 1
ATOM 1431 N N . ARG A 1 178 ? 8.371 -12.275 -13.929 1.00 84.62 178 ARG A N 1
ATOM 1432 C CA . ARG A 1 178 ? 9.163 -12.896 -12.855 1.00 84.62 178 ARG A CA 1
ATOM 1433 C C . ARG A 1 178 ? 9.268 -12.002 -11.632 1.00 84.62 178 ARG A C 1
ATOM 1435 O O . ARG A 1 178 ? 9.106 -12.504 -10.521 1.00 84.62 178 ARG A O 1
ATOM 1442 N N . GLU A 1 179 ? 9.479 -10.708 -11.833 1.00 80.50 179 GLU A N 1
ATOM 1443 C CA . GLU A 1 179 ? 9.495 -9.705 -10.771 1.00 80.50 179 GLU A CA 1
ATOM 1444 C C . GLU A 1 179 ? 8.144 -9.657 -10.049 1.00 80.50 179 GLU A C 1
ATOM 1446 O O . GLU A 1 179 ? 8.084 -9.882 -8.840 1.00 80.50 179 GLU A O 1
ATOM 1451 N N . THR A 1 180 ? 7.044 -9.530 -10.797 1.00 80.44 180 THR A N 1
ATOM 1452 C CA . THR A 1 180 ? 5.680 -9.548 -10.240 1.00 80.44 180 THR A CA 1
ATOM 1453 C C . THR A 1 180 ? 5.408 -10.839 -9.461 1.00 80.44 180 THR A C 1
ATOM 1455 O O . THR A 1 180 ? 4.868 -10.810 -8.357 1.00 80.44 180 THR A O 1
ATOM 1458 N N . SER A 1 181 ? 5.811 -11.998 -9.997 1.00 88.25 181 SER A N 1
ATOM 1459 C CA . SER A 1 181 ? 5.671 -13.288 -9.307 1.00 88.25 181 SER A CA 1
ATOM 1460 C C . SER A 1 181 ? 6.539 -13.393 -8.050 1.00 88.25 181 SER A C 1
ATOM 1462 O O . SER A 1 181 ? 6.145 -14.054 -7.087 1.00 88.25 181 SER A O 1
ATOM 1464 N N . SER A 1 182 ? 7.728 -12.792 -8.054 1.00 85.50 182 SER A N 1
ATOM 1465 C CA . SER A 1 182 ? 8.624 -12.747 -6.897 1.00 85.50 182 SER A CA 1
ATOM 1466 C C . SER A 1 182 ? 8.018 -11.906 -5.774 1.00 85.50 182 SER A C 1
ATOM 1468 O O . SER A 1 182 ? 7.878 -12.401 -4.656 1.00 85.50 182 SER A O 1
ATOM 1470 N N . ILE A 1 183 ? 7.549 -10.694 -6.097 1.00 80.12 183 ILE A N 1
ATOM 1471 C CA . ILE A 1 183 ? 6.888 -9.783 -5.152 1.00 80.12 183 ILE A CA 1
ATOM 1472 C C . ILE A 1 183 ? 5.640 -10.448 -4.563 1.00 80.12 183 ILE A C 1
ATOM 1474 O O . ILE A 1 183 ? 5.513 -10.558 -3.346 1.00 80.12 183 ILE A O 1
ATOM 1478 N N . ALA A 1 184 ? 4.756 -10.984 -5.410 1.00 80.44 184 ALA A N 1
ATOM 1479 C CA . ALA A 1 184 ? 3.532 -11.641 -4.958 1.00 80.44 184 ALA A CA 1
ATOM 1480 C C . ALA A 1 184 ? 3.819 -12.830 -4.018 1.00 80.44 184 ALA A C 1
ATOM 1482 O O . ALA A 1 184 ? 3.166 -12.996 -2.987 1.00 80.44 184 ALA A O 1
ATOM 1483 N N . ARG A 1 185 ? 4.848 -13.640 -4.312 1.00 87.50 185 ARG A N 1
ATOM 1484 C CA . ARG A 1 185 ? 5.274 -14.730 -3.416 1.00 87.50 185 ARG A CA 1
ATOM 1485 C C . ARG A 1 185 ? 5.829 -14.213 -2.091 1.00 87.50 185 ARG A C 1
ATOM 1487 O O . ARG A 1 185 ? 5.486 -14.778 -1.056 1.00 87.50 185 ARG A O 1
ATOM 1494 N N . ALA A 1 186 ? 6.631 -13.152 -2.117 1.00 85.88 186 ALA A N 1
ATOM 1495 C CA . ALA A 1 186 ? 7.183 -12.534 -0.914 1.00 85.88 186 ALA A CA 1
ATOM 1496 C C . ALA A 1 186 ? 6.098 -11.928 -0.007 1.00 85.88 186 ALA A C 1
ATOM 1498 O O . ALA A 1 186 ? 6.265 -11.911 1.208 1.00 85.88 186 ALA A O 1
ATOM 1499 N N . MET A 1 187 ? 4.964 -11.493 -0.569 1.00 83.06 187 MET A N 1
ATOM 1500 C CA . MET A 1 187 ? 3.834 -10.959 0.203 1.00 83.06 187 MET A CA 1
ATOM 1501 C C . MET A 1 187 ? 2.912 -12.034 0.803 1.00 83.06 187 MET A C 1
ATOM 1503 O O . MET A 1 187 ? 2.130 -11.724 1.701 1.00 83.06 187 MET A O 1
ATOM 1507 N N . MET A 1 188 ? 2.977 -13.299 0.361 1.00 85.56 188 MET A N 1
ATOM 1508 C CA . MET A 1 188 ? 2.081 -14.349 0.882 1.00 85.56 188 MET A CA 1
ATOM 1509 C C . MET A 1 188 ? 2.160 -14.546 2.406 1.00 85.56 188 MET A C 1
ATOM 1511 O O . MET A 1 188 ? 1.096 -14.643 3.019 1.00 85.56 188 MET A O 1
ATOM 1515 N N . PRO A 1 189 ? 3.350 -14.579 3.044 1.00 86.38 189 PRO A N 1
ATOM 1516 C CA . PRO A 1 189 ? 3.441 -14.714 4.496 1.00 86.38 189 PRO A CA 1
ATOM 1517 C C . PRO A 1 189 ? 2.786 -13.545 5.235 1.00 86.38 189 PRO A C 1
ATOM 1519 O O . PRO A 1 189 ? 2.132 -13.760 6.249 1.00 86.38 189 PRO A O 1
ATOM 1522 N N . VAL A 1 190 ? 2.904 -12.324 4.702 1.00 84.06 190 VAL A N 1
ATOM 1523 C CA . VAL A 1 190 ? 2.319 -11.115 5.301 1.00 84.06 190 VAL A CA 1
ATOM 1524 C C . VAL A 1 190 ? 0.796 -11.215 5.328 1.00 84.06 190 VAL A C 1
ATOM 1526 O O . VAL A 1 190 ? 0.188 -11.023 6.378 1.00 84.06 190 VAL A O 1
ATOM 1529 N N . TYR A 1 191 ? 0.176 -11.592 4.207 1.00 83.00 191 TYR A N 1
ATOM 1530 C CA . TYR A 1 191 ? -1.278 -11.761 4.139 1.00 83.00 191 TYR A CA 1
ATOM 1531 C C . TYR A 1 191 ? -1.785 -12.918 5.004 1.00 83.00 191 TYR A C 1
ATOM 1533 O O . TYR A 1 191 ? -2.828 -12.795 5.645 1.00 83.00 191 TYR A O 1
ATOM 1541 N N . PHE A 1 192 ? -1.043 -14.027 5.052 1.00 82.44 192 PHE A N 1
ATOM 1542 C CA . PHE A 1 192 ? -1.394 -15.173 5.885 1.00 82.44 192 PHE A CA 1
ATOM 1543 C C . PHE A 1 192 ? -1.360 -14.819 7.377 1.00 82.44 192 PHE A C 1
ATOM 1545 O O . PHE A 1 192 ? -2.312 -15.111 8.099 1.00 82.44 192 PHE A O 1
ATOM 1552 N N . ILE A 1 193 ? -0.302 -14.139 7.830 1.00 81.38 193 ILE A N 1
ATOM 1553 C CA . ILE A 1 193 ? -0.167 -13.682 9.218 1.00 81.38 193 ILE A CA 1
ATOM 1554 C C . ILE A 1 193 ? -1.236 -12.632 9.545 1.00 81.38 193 ILE A C 1
ATOM 1556 O O . ILE A 1 193 ? -1.902 -12.770 10.565 1.00 81.38 193 ILE A O 1
ATOM 1560 N N . SER A 1 194 ? -1.458 -11.639 8.673 1.00 77.62 194 SER A N 1
ATOM 1561 C CA . SER A 1 194 ? -2.499 -10.614 8.871 1.00 77.62 194 SER A CA 1
ATOM 1562 C C . SER A 1 194 ? -3.882 -11.238 9.046 1.00 77.62 194 SER A C 1
ATOM 1564 O O . SER A 1 194 ? -4.588 -10.907 9.993 1.00 77.62 194 SER A O 1
ATOM 1566 N N . SER A 1 195 ? -4.228 -12.207 8.193 1.00 76.50 195 SER A N 1
ATOM 1567 C CA . SER A 1 195 ? -5.518 -12.900 8.279 1.00 76.50 195 SER A CA 1
ATOM 1568 C C . SER A 1 195 ? -5.618 -13.750 9.548 1.00 76.50 195 SER A C 1
ATOM 1570 O O . SER A 1 195 ? -6.669 -13.798 10.170 1.00 76.50 195 SER A O 1
ATOM 1572 N N . SER A 1 196 ? -4.526 -14.408 9.953 1.00 78.00 196 SER A N 1
ATOM 1573 C CA . SER A 1 196 ? -4.509 -15.291 11.130 1.00 78.00 196 SER A CA 1
ATOM 1574 C C . SER A 1 196 ? -4.562 -14.532 12.458 1.00 78.00 196 SER A C 1
ATOM 1576 O O . SER A 1 196 ? -5.045 -15.077 13.440 1.00 78.00 196 SER A O 1
ATOM 1578 N N . LEU A 1 197 ? -4.054 -13.296 12.508 1.00 72.50 197 LEU A N 1
ATOM 1579 C CA . LEU A 1 197 ? -4.030 -12.470 13.723 1.00 72.50 197 LEU A CA 1
ATOM 1580 C C . LEU A 1 197 ? -5.352 -11.745 14.009 1.00 72.50 197 LEU A C 1
ATOM 1582 O O . LEU A 1 197 ? -5.519 -11.214 15.105 1.00 72.50 197 LEU A O 1
ATOM 1586 N N . LYS A 1 198 ? -6.257 -11.669 13.028 1.00 69.62 198 LYS A N 1
ATOM 1587 C CA . LYS A 1 198 ? -7.550 -10.976 13.149 1.00 69.62 198 LYS A CA 1
ATOM 1588 C C . LYS A 1 198 ? -8.747 -11.928 13.332 1.00 69.62 198 LYS A C 1
ATOM 1590 O O . LYS A 1 198 ? -9.880 -11.453 13.459 1.00 69.62 198 LYS A O 1
ATOM 1595 N N . VAL A 1 199 ? -8.496 -13.241 13.318 1.00 55.66 199 VAL A N 1
ATOM 1596 C CA . VAL A 1 199 ? -9.433 -14.307 13.727 1.00 55.66 199 VAL A CA 1
ATOM 1597 C C . VAL A 1 199 ? -9.332 -14.496 15.233 1.00 55.66 199 VAL A C 1
ATOM 1599 O O . VAL A 1 199 ? -10.404 -14.585 15.867 1.00 55.66 199 VAL A O 1
#

Foldseek 3Di:
DVVVVVVVVVVVVAVVVLVVLLVVLVVVLVVLVVQLVVLVVDPPDPVVSVVSNVVSVVSNVVSVVSNVVSVCCRPPPPPDDDDDDEEDPDVVPPVVRHVVHPVVVVVVVVVVVVVVVLVVCLVVQCVVDDPDPSNVVSLVVQLVVLVVLLVVLVVLLVVLVVVLVVDDDDPVVNVVSVVSNVVSVVCNVVSVVSNVVSD

Organism: NCBI:txid1317129